Protein AF-A0A7J9VV53-F1 (afdb_monomer)

Nearest PDB structures (foldseek):
  3oxh-assembly1_A  TM=8.380E-01  e=6.275E-12  Mycobacterium tuberculosis
  8stb-assembly1_B  TM=7.998E-01  e=9.987E-11  Streptomyces sp.
  8stb-assembly2_A  TM=7.614E-01  e=1.456E-10  Streptomyces sp.
  8epy-assembly1_A  TM=7.062E-01  e=1.734E-08  Streptomyces sp.
  2r6u-assembly2_B  TM=7.340E-01  e=7.265E-06  Rhodococcus jostii RHA1

Sequence (192 aa):
MVYELPDSARGIVPWTRWSCCVFTPDIRKTAANAHNLGGRMLHPPVELGVDTVIAPIRDRLGGQMSLWQSEALPRAGHLQTVGAWSHAALITPAVKTARSFYGELFNWEFSHHAGYEEIKHGGPLTASIRPNRTNYASEWILTFKLSGLAVVTSILRNEDRHLRPGVITIGPGSVVLTDPQGASFRVISVGQ

Secondary structure (DSSP, 8-state):
---PPPGGGTTSSSS-----EEE-S-HHHHHHHHHHTT-EESS--EE-SSSEEEEEEE-TTS-EEEEEEESSSPP-----STTSEEEEEEEES-HHHHHHHHHHHHT--EEEETTEEEEESSSSEEEEEEE-SS-SS-EEEEEEEES-HHHHHHHHHSSS-S-EE-S---STTEEEEE-TTS-EEEEEEPP-

pLDDT: mean 80.44, std 13.54, range [41.81, 97.88]

Solvent-accessible surface area (backbone atoms only — not comparable to full-atom values): 10997 Å² total; per-residue (Å²): 138,90,78,84,71,53,80,91,52,61,71,60,57,93,60,64,63,60,72,56,72,45,82,38,99,46,55,67,61,49,50,52,47,34,36,76,71,57,26,41,69,68,39,76,78,42,76,51,82,91,53,31,35,38,30,39,35,28,44,83,52,54,32,44,38,26,38,32,29,57,85,77,64,80,75,84,73,88,54,91,48,79,73,26,67,56,34,40,36,34,33,18,64,49,46,70,61,52,49,52,50,50,22,71,64,67,71,52,57,74,49,80,53,100,85,27,37,37,28,55,77,94,64,70,64,49,34,33,42,30,71,36,90,85,48,85,49,22,41,48,33,49,29,31,33,36,86,38,60,68,56,52,56,51,58,55,70,48,92,84,56,56,55,43,85,37,97,59,85,70,67,87,73,45,48,34,33,18,44,79,78,61,24,53,37,32,40,31,51,48,84,132

Foldseek 3Di:
DDADAPPVCPCLDVADADAAEDEDQDQVVLQVLLVVLVKHWSDPWDDRPDFKIKIWIAHPQGEIHIYMYGDPDDDDDDDPDAFDWDAKEKEAQCQPSVCVSCCSSPVWDWDDDPQWTFTDDPDPTHYIYHYFPDDRGIYIAIEGEHQDCVVVVVQDPDPVRQKDFDPGDDDPQKTWIAGNRGYIHMYGYDYD

Radius of gyration: 16.74 Å; Cα contacts (8 Å, |Δi|>4): 384; chains: 1; bounding box: 45×39×39 Å

Structure (mmCIF, N/CA/C/O backbone):
data_AF-A0A7J9VV53-F1
#
_entry.id   AF-A0A7J9VV53-F1
#
loop_
_atom_site.group_PDB
_atom_site.id
_atom_site.type_symbol
_atom_site.label_atom_id
_atom_site.label_alt_id
_atom_site.label_comp_id
_atom_site.label_asym_id
_atom_site.label_entity_id
_atom_site.label_seq_id
_atom_site.pdbx_PDB_ins_code
_atom_site.Cartn_x
_atom_site.Cartn_y
_atom_site.Cartn_z
_atom_site.occupancy
_atom_site.B_iso_or_equiv
_atom_site.auth_seq_id
_atom_site.auth_comp_id
_atom_site.auth_asym_id
_atom_site.auth_atom_id
_atom_site.pdbx_PDB_model_num
ATOM 1 N N . MET A 1 1 ? 7.241 -7.701 11.885 1.00 46.22 1 MET A N 1
ATOM 2 C CA . MET A 1 1 ? 6.717 -8.998 12.355 1.00 46.22 1 MET A CA 1
ATOM 3 C C . MET A 1 1 ? 6.062 -9.675 11.166 1.00 46.22 1 MET A C 1
ATOM 5 O O . MET A 1 1 ? 5.376 -8.981 10.425 1.00 46.22 1 MET A O 1
ATOM 9 N N . VAL A 1 2 ? 6.351 -10.952 10.929 1.00 56.84 2 VAL A N 1
ATOM 10 C CA . VAL A 1 2 ? 5.742 -11.743 9.849 1.00 56.84 2 VAL A CA 1
ATOM 11 C C . VAL A 1 2 ? 4.701 -12.643 10.502 1.00 56.84 2 VAL A C 1
ATOM 13 O O . VAL A 1 2 ? 5.030 -13.320 11.471 1.00 56.84 2 VAL A O 1
ATOM 16 N N . TYR A 1 3 ? 3.464 -12.599 10.013 1.00 58.16 3 TYR A N 1
ATOM 17 C CA . TYR A 1 3 ? 2.374 -13.459 10.464 1.00 58.16 3 TYR A CA 1
ATOM 18 C C . TYR A 1 3 ? 2.025 -14.432 9.352 1.00 58.16 3 TYR A C 1
ATOM 20 O O . TYR A 1 3 ? 1.799 -14.012 8.216 1.00 58.16 3 TYR A O 1
ATOM 28 N N . GLU A 1 4 ? 1.976 -15.715 9.686 1.00 66.00 4 GLU A N 1
ATOM 29 C CA . GLU A 1 4 ? 1.353 -16.698 8.814 1.00 66.00 4 GLU A CA 1
ATOM 30 C C . GLU A 1 4 ? -0.164 -16.509 8.880 1.00 66.00 4 GLU A C 1
ATOM 32 O O . GLU A 1 4 ? -0.743 -16.354 9.959 1.00 66.00 4 GLU A O 1
ATOM 37 N N . LEU A 1 5 ? -0.803 -16.449 7.714 1.00 66.12 5 LEU A N 1
ATOM 38 C CA . LEU A 1 5 ? -2.255 -16.374 7.640 1.00 66.12 5 LEU A CA 1
ATOM 39 C C . LEU A 1 5 ? -2.838 -17.756 7.979 1.00 66.12 5 LEU A C 1
ATOM 41 O O . LEU A 1 5 ? -2.326 -18.751 7.463 1.00 66.12 5 LEU A O 1
ATOM 45 N N . PRO A 1 6 ? -3.909 -17.845 8.790 1.00 66.00 6 PRO A N 1
ATOM 46 C CA . PRO A 1 6 ? -4.599 -19.106 9.016 1.00 66.00 6 PRO A CA 1
ATOM 47 C C . PRO A 1 6 ? -5.149 -19.643 7.693 1.00 66.00 6 PRO A C 1
ATOM 49 O O . PRO A 1 6 ? -5.373 -18.888 6.745 1.00 66.00 6 PRO A O 1
ATOM 52 N N . ASP A 1 7 ? -5.432 -20.943 7.623 1.00 71.38 7 ASP A N 1
ATOM 53 C CA . ASP A 1 7 ? -5.950 -21.553 6.393 1.00 71.38 7 ASP A CA 1
ATOM 54 C C . ASP A 1 7 ? -7.264 -20.914 5.916 1.00 71.38 7 ASP A C 1
ATOM 56 O O . ASP A 1 7 ? -7.486 -20.785 4.713 1.00 71.38 7 ASP A O 1
ATOM 60 N N . SER A 1 8 ? -8.087 -20.416 6.847 1.00 66.75 8 SER A N 1
ATOM 61 C CA . SER A 1 8 ? -9.299 -19.634 6.559 1.00 66.75 8 SER A CA 1
ATOM 62 C C . SER A 1 8 ? -9.029 -18.324 5.812 1.00 66.75 8 SER A C 1
ATOM 64 O O . SER A 1 8 ? -9.938 -17.770 5.200 1.00 66.75 8 SER A O 1
ATOM 66 N N . ALA A 1 9 ? -7.788 -17.836 5.840 1.00 64.38 9 ALA A N 1
ATOM 67 C CA . ALA A 1 9 ? -7.337 -16.646 5.141 1.00 64.38 9 ALA A CA 1
ATOM 68 C C . ALA A 1 9 ? -6.602 -16.934 3.818 1.00 64.38 9 ALA A C 1
ATOM 70 O O . ALA A 1 9 ? -6.195 -15.996 3.120 1.00 64.38 9 ALA A O 1
ATOM 71 N N . ARG A 1 10 ? -6.459 -18.204 3.412 1.00 68.81 10 ARG A N 1
ATOM 72 C CA . ARG A 1 10 ? -5.955 -18.538 2.071 1.00 68.81 10 ARG A CA 1
ATOM 73 C C . ARG A 1 10 ? -6.929 -18.046 1.001 1.00 68.81 10 ARG A C 1
ATOM 75 O O . ARG A 1 10 ? -8.139 -18.178 1.128 1.00 68.81 10 ARG A O 1
ATOM 82 N N . GLY A 1 11 ? -6.393 -17.472 -0.076 1.00 66.94 11 GLY A N 1
ATOM 83 C CA . GLY A 1 11 ? -7.197 -16.961 -1.194 1.00 66.94 11 GLY A CA 1
ATOM 84 C C . GLY A 1 11 ? -7.911 -15.629 -0.929 1.00 66.94 11 GLY A C 1
ATOM 85 O O . GLY A 1 11 ? -8.534 -15.097 -1.845 1.00 66.94 11 GLY A O 1
ATOM 86 N N . ILE A 1 12 ? -7.769 -15.040 0.270 1.00 67.25 12 ILE A N 1
ATOM 87 C CA . ILE A 1 12 ? -8.243 -13.678 0.579 1.00 67.25 12 ILE A CA 1
ATOM 88 C C . ILE A 1 12 ? -7.701 -12.655 -0.428 1.00 67.25 12 ILE A C 1
ATOM 90 O O . ILE A 1 12 ? -8.390 -11.707 -0.811 1.00 67.25 12 ILE A O 1
ATOM 94 N N . VAL A 1 13 ? -6.449 -12.843 -0.853 1.00 62.75 13 VAL A N 1
ATOM 95 C CA . VAL A 1 13 ? -5.841 -12.088 -1.945 1.00 62.75 13 VAL A CA 1
ATOM 96 C C . VAL A 1 13 ? -5.641 -13.016 -3.146 1.00 62.75 13 VAL A C 1
ATOM 98 O O . VAL A 1 13 ? -5.103 -14.109 -2.978 1.00 62.75 13 VAL A O 1
ATOM 101 N N . PRO A 1 14 ? -6.063 -12.606 -4.356 1.00 62.97 14 PRO A N 1
ATOM 102 C CA . PRO A 1 14 ? -6.069 -13.494 -5.519 1.00 62.97 14 PRO A CA 1
ATOM 103 C C . PRO A 1 14 ? -4.670 -13.802 -6.073 1.00 62.97 14 PRO A C 1
ATOM 105 O O . PRO A 1 14 ? -4.539 -14.691 -6.906 1.00 62.97 14 PRO A O 1
ATOM 108 N N . TRP A 1 15 ? -3.631 -13.085 -5.627 1.00 71.31 15 TRP A N 1
ATOM 109 C CA . TRP A 1 15 ? -2.260 -13.203 -6.131 1.00 71.31 15 TRP A CA 1
ATOM 110 C C . TRP A 1 15 ? -1.243 -13.004 -5.003 1.00 71.31 15 TRP A C 1
ATOM 112 O O . TRP A 1 15 ? -1.500 -12.233 -4.070 1.00 71.31 15 TRP A O 1
ATOM 122 N N . THR A 1 16 ? -0.076 -13.648 -5.114 1.00 80.75 16 THR A N 1
ATOM 123 C CA . THR A 1 16 ? 1.073 -13.418 -4.226 1.00 80.75 16 THR A CA 1
ATOM 124 C C . THR A 1 16 ? 1.444 -11.939 -4.242 1.00 80.75 16 THR A C 1
ATOM 126 O O . THR A 1 16 ? 1.724 -11.371 -5.299 1.00 80.75 16 THR A O 1
ATOM 129 N N . ARG A 1 17 ? 1.456 -11.295 -3.072 1.00 84.56 17 ARG A N 1
ATOM 130 C CA . ARG A 1 17 ? 1.846 -9.889 -2.958 1.00 84.56 17 ARG A CA 1
ATOM 131 C C . ARG A 1 17 ? 2.442 -9.561 -1.601 1.00 84.56 17 ARG A C 1
ATOM 133 O O . ARG A 1 17 ? 2.038 -10.110 -0.580 1.00 84.56 17 ARG A O 1
ATOM 140 N N . TRP A 1 18 ? 3.281 -8.535 -1.594 1.00 86.56 18 TRP A N 1
ATOM 141 C CA . TRP A 1 18 ? 3.550 -7.758 -0.395 1.00 86.56 18 TRP A CA 1
ATOM 142 C C . TRP A 1 18 ? 2.378 -6.793 -0.151 1.00 86.56 18 TRP A C 1
ATOM 144 O O . TRP A 1 18 ? 1.894 -6.132 -1.076 1.00 86.56 18 TRP A O 1
ATOM 154 N N . SER A 1 19 ? 1.877 -6.724 1.085 1.00 83.69 19 SER A N 1
ATOM 155 C CA . SER A 1 19 ? 0.785 -5.814 1.458 1.00 83.69 19 SER A CA 1
ATOM 156 C C . SER A 1 19 ? 1.240 -4.837 2.529 1.00 83.69 19 SER A C 1
ATOM 158 O O . SER A 1 19 ? 1.902 -5.209 3.494 1.00 83.69 19 SER A O 1
ATOM 160 N N . CYS A 1 20 ? 0.823 -3.583 2.377 1.00 84.50 20 CYS A N 1
ATOM 161 C CA . CYS A 1 20 ? 0.875 -2.608 3.457 1.00 84.50 20 CYS A CA 1
ATOM 162 C C . CYS A 1 20 ? -0.285 -2.887 4.417 1.00 84.50 20 CYS A C 1
ATOM 164 O O . CYS A 1 20 ? -1.386 -3.207 3.954 1.00 84.50 20 CYS A O 1
ATOM 166 N N . CYS A 1 21 ? -0.049 -2.732 5.718 1.00 84.94 21 CYS A N 1
ATOM 167 C CA . CYS A 1 21 ? -1.094 -2.769 6.734 1.00 84.94 21 CYS A CA 1
ATOM 168 C C . CYS A 1 21 ? -1.184 -1.407 7.423 1.00 84.94 21 CYS A C 1
ATOM 170 O O . CYS A 1 21 ? -0.160 -0.868 7.844 1.00 84.94 21 CYS A O 1
ATOM 172 N N . VAL A 1 22 ? -2.391 -0.855 7.536 1.00 87.75 22 VAL A N 1
ATOM 173 C CA . VAL A 1 22 ? -2.647 0.412 8.234 1.00 87.75 22 VAL A CA 1
ATOM 174 C C . VAL A 1 22 ? -3.450 0.121 9.490 1.00 87.75 22 VAL A C 1
ATOM 176 O O . VAL A 1 22 ? -4.505 -0.511 9.425 1.00 87.75 22 VAL A O 1
ATOM 179 N N . PHE A 1 23 ? -2.934 0.577 10.632 1.00 87.81 23 PHE A N 1
ATOM 180 C CA . PHE A 1 23 ? -3.627 0.437 11.906 1.00 87.81 23 PHE A CA 1
ATOM 181 C C . PHE A 1 23 ? -4.929 1.242 11.912 1.00 87.81 23 PHE A C 1
ATOM 183 O O . PHE A 1 23 ? -4.943 2.407 11.515 1.00 87.81 23 PHE A O 1
ATOM 190 N N . THR A 1 24 ? -5.992 0.650 12.444 1.00 90.12 24 THR A N 1
ATOM 191 C CA . THR A 1 24 ? -7.220 1.348 12.814 1.00 90.12 24 THR A CA 1
ATOM 192 C C . THR A 1 24 ? -7.709 0.866 14.181 1.00 90.12 24 THR A C 1
ATOM 194 O O . THR A 1 24 ? -7.622 -0.329 14.467 1.00 90.12 24 THR A O 1
ATOM 197 N N . PRO A 1 25 ? -8.229 1.769 15.034 1.00 89.25 25 PRO A N 1
ATOM 198 C CA . PRO A 1 25 ? -8.846 1.376 16.298 1.00 89.25 25 PRO A CA 1
ATOM 199 C C . PRO A 1 25 ? -10.187 0.647 16.114 1.00 89.25 25 PRO A C 1
ATOM 201 O O . PRO A 1 25 ? -10.614 -0.044 17.030 1.00 89.25 25 PRO A O 1
ATOM 204 N N . ASP A 1 26 ? -10.854 0.805 14.964 1.00 92.69 26 ASP A N 1
ATOM 205 C CA . ASP A 1 26 ? -12.126 0.143 14.656 1.00 92.69 26 ASP A CA 1
ATOM 206 C C . ASP A 1 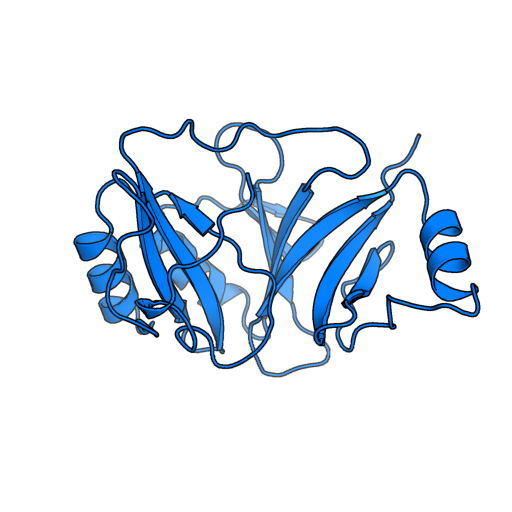26 ? -12.162 -0.264 13.178 1.00 92.69 26 ASP A C 1
ATOM 208 O O . ASP A 1 26 ? -12.452 0.529 12.274 1.00 92.69 26 ASP A O 1
ATOM 212 N N . ILE A 1 27 ? -11.861 -1.536 12.932 1.00 95.06 27 ILE A N 1
ATOM 213 C CA . ILE A 1 27 ? -11.743 -2.106 11.597 1.00 95.06 27 ILE A CA 1
ATOM 214 C C . ILE A 1 27 ? -13.076 -2.142 10.861 1.00 95.06 27 ILE A C 1
ATOM 216 O O . ILE A 1 27 ? -13.101 -1.952 9.646 1.00 95.06 27 ILE A O 1
ATOM 220 N N . ARG A 1 28 ? -14.193 -2.329 11.576 1.00 94.88 28 ARG A N 1
ATOM 221 C CA . ARG A 1 28 ? -15.529 -2.378 10.969 1.00 94.88 28 ARG A CA 1
ATOM 222 C C . ARG A 1 28 ? -15.937 -0.988 10.505 1.00 94.88 28 ARG A C 1
ATOM 224 O O . ARG A 1 28 ? -16.365 -0.830 9.362 1.00 94.88 28 ARG A O 1
ATOM 231 N N . LYS A 1 29 ? -15.735 0.024 11.351 1.00 96.25 29 LYS A N 1
ATOM 232 C CA . LYS A 1 29 ? -16.001 1.425 11.009 1.00 96.25 29 LYS A CA 1
ATOM 233 C C . LYS A 1 29 ? -15.115 1.905 9.865 1.00 96.25 29 LYS A C 1
ATOM 235 O O . LYS A 1 29 ? -15.624 2.483 8.907 1.00 96.25 29 LYS A O 1
ATOM 240 N N . THR A 1 30 ? -13.809 1.641 9.910 1.00 97.00 30 THR A N 1
ATOM 241 C CA . THR A 1 30 ? -12.906 2.042 8.820 1.00 97.00 30 THR A CA 1
ATOM 242 C C . THR A 1 30 ? -13.240 1.322 7.517 1.00 97.00 30 THR A C 1
ATOM 244 O O . THR A 1 30 ? -13.237 1.953 6.463 1.00 97.00 30 THR A O 1
ATOM 247 N N . ALA A 1 31 ? -13.598 0.038 7.557 1.00 95.88 31 ALA A N 1
ATOM 248 C CA . ALA A 1 31 ? -14.004 -0.686 6.357 1.00 95.88 31 ALA A CA 1
ATOM 249 C C . ALA A 1 31 ? -15.317 -0.150 5.754 1.00 95.88 31 ALA A C 1
ATOM 251 O O . ALA A 1 31 ? -15.420 -0.011 4.533 1.00 95.88 31 ALA A O 1
ATOM 252 N N . ALA A 1 32 ? -16.295 0.213 6.592 1.00 96.06 32 ALA A N 1
ATOM 253 C CA . ALA A 1 32 ? -17.521 0.874 6.145 1.00 96.06 32 ALA A CA 1
ATOM 254 C C . ALA A 1 32 ? -17.234 2.251 5.519 1.00 96.06 32 ALA A C 1
ATOM 256 O O . ALA A 1 32 ? -17.757 2.569 4.452 1.00 96.06 32 ALA A O 1
ATOM 257 N N . ASN A 1 33 ? -16.340 3.041 6.120 1.00 97.31 33 ASN A N 1
ATOM 258 C CA . ASN A 1 33 ? -15.911 4.320 5.552 1.00 97.3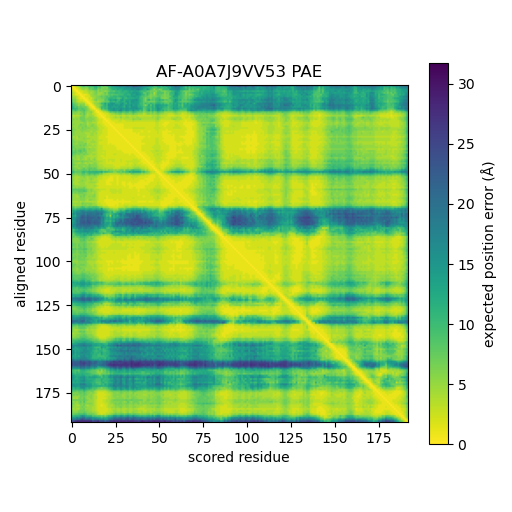1 33 ASN A CA 1
ATOM 259 C C . ASN A 1 33 ? -15.203 4.137 4.205 1.00 97.31 33 ASN A C 1
ATOM 261 O O . ASN A 1 33 ? -15.497 4.868 3.262 1.00 97.31 33 ASN A O 1
ATOM 265 N N . ALA A 1 34 ? -14.333 3.130 4.076 1.00 96.94 34 ALA A N 1
ATOM 266 C CA . ALA A 1 34 ? -13.678 2.816 2.809 1.00 96.94 34 ALA A CA 1
ATOM 267 C C . ALA A 1 34 ? -14.707 2.521 1.708 1.00 96.94 34 ALA A C 1
ATOM 269 O O . ALA A 1 34 ? -14.547 2.998 0.587 1.00 96.94 34 ALA A O 1
ATOM 270 N N . HIS A 1 35 ? -15.778 1.787 2.030 1.00 96.25 35 HIS A N 1
ATOM 271 C CA . HIS A 1 35 ? -16.890 1.553 1.109 1.00 96.25 35 HIS A CA 1
ATOM 272 C C . HIS A 1 35 ? -17.620 2.850 0.730 1.00 96.25 35 HIS A C 1
ATOM 274 O O . HIS A 1 35 ? -17.835 3.110 -0.453 1.00 96.25 35 HIS A O 1
ATOM 280 N N . ASN A 1 36 ? -17.954 3.697 1.706 1.00 97.50 36 ASN A N 1
ATOM 281 C CA . ASN A 1 36 ? -18.667 4.958 1.463 1.00 97.50 36 ASN A CA 1
ATOM 282 C C . ASN A 1 36 ? -17.862 5.944 0.599 1.00 97.50 36 ASN A C 1
ATOM 284 O O . ASN A 1 36 ? -18.440 6.674 -0.200 1.00 97.50 36 ASN A O 1
ATOM 288 N N . LEU A 1 37 ? -16.531 5.909 0.693 1.00 97.88 37 LEU A N 1
ATOM 289 C CA . LEU A 1 37 ? -15.612 6.670 -0.163 1.00 97.88 37 LEU A CA 1
ATOM 290 C C . LEU A 1 37 ? -15.429 6.044 -1.565 1.00 97.88 37 LEU A C 1
ATOM 292 O O . LEU A 1 37 ? -14.626 6.509 -2.376 1.00 97.88 37 LEU A O 1
ATOM 296 N N . GLY A 1 38 ? -16.171 4.977 -1.873 1.00 96.56 38 GLY A N 1
ATOM 297 C CA . GLY A 1 38 ? -16.168 4.281 -3.158 1.00 96.56 38 GLY A CA 1
ATOM 298 C C . GLY A 1 38 ? -15.117 3.178 -3.285 1.00 96.56 38 GLY A C 1
ATOM 299 O O . GLY A 1 38 ? -14.967 2.608 -4.364 1.00 96.56 38 GLY A O 1
ATOM 300 N N . GLY A 1 39 ? -14.384 2.868 -2.219 1.00 96.62 39 GLY A N 1
ATOM 301 C CA . GLY A 1 39 ? -13.541 1.680 -2.142 1.00 96.62 39 GLY A CA 1
ATOM 302 C C . GLY A 1 39 ? -14.362 0.402 -1.953 1.00 96.62 39 GLY A C 1
ATOM 303 O O . GLY A 1 39 ? -15.591 0.403 -1.917 1.00 96.62 39 GLY A O 1
ATOM 304 N N . ARG A 1 40 ? -13.671 -0.730 -1.826 1.00 94.50 40 ARG A N 1
ATOM 305 C CA . ARG A 1 40 ? -14.297 -2.039 -1.619 1.00 94.50 40 ARG A CA 1
ATOM 306 C C . ARG A 1 40 ? -13.502 -2.878 -0.626 1.00 94.50 40 ARG A C 1
ATOM 308 O O . ARG A 1 40 ? -12.281 -2.953 -0.729 1.00 94.50 40 ARG A O 1
ATOM 315 N N . MET A 1 41 ? -14.202 -3.577 0.266 1.00 92.31 41 MET A N 1
ATOM 316 C CA . MET A 1 41 ? -13.631 -4.714 0.993 1.00 92.31 41 MET A CA 1
ATOM 317 C C . MET A 1 41 ? -13.436 -5.891 0.039 1.00 92.31 41 MET A C 1
ATOM 319 O O . MET A 1 41 ? -14.367 -6.306 -0.659 1.00 92.31 41 MET A O 1
ATOM 323 N N . LEU A 1 42 ? -12.222 -6.427 0.008 1.00 89.81 42 LEU A N 1
ATOM 324 C CA . LEU A 1 42 ? -11.909 -7.630 -0.761 1.00 89.81 42 LEU A CA 1
ATOM 325 C C . LEU A 1 42 ? -12.308 -8.893 -0.005 1.00 89.81 42 LEU A C 1
ATOM 327 O O . LEU A 1 42 ? -12.690 -9.879 -0.624 1.00 89.81 42 LEU A O 1
ATOM 331 N N . HIS A 1 43 ? -12.276 -8.820 1.322 1.00 86.56 43 HIS A N 1
ATOM 332 C CA . HIS A 1 43 ? -12.708 -9.874 2.218 1.00 86.56 43 HIS A CA 1
ATOM 333 C C . HIS A 1 43 ? -13.258 -9.252 3.512 1.00 86.56 43 HIS A C 1
ATOM 335 O O . HIS A 1 43 ? -12.769 -8.189 3.914 1.00 86.56 43 HIS A O 1
ATOM 341 N N . PRO A 1 44 ? -14.258 -9.870 4.168 1.00 88.12 44 PRO A N 1
ATOM 342 C CA . PRO A 1 44 ? -14.669 -9.479 5.514 1.00 88.12 44 PRO A CA 1
ATOM 343 C C . PRO A 1 44 ? -13.494 -9.485 6.512 1.00 88.12 44 PRO A C 1
ATOM 345 O O . PRO A 1 44 ? -12.494 -10.161 6.259 1.00 88.12 44 PRO A O 1
ATOM 348 N N . PRO A 1 45 ? -13.596 -8.772 7.649 1.00 90.44 45 PRO A N 1
ATOM 349 C CA . PRO A 1 45 ? -12.589 -8.849 8.702 1.00 90.44 45 PRO A CA 1
ATOM 350 C C . PRO A 1 45 ? -12.335 -10.295 9.146 1.00 90.44 45 PRO A C 1
ATOM 352 O O . PRO A 1 45 ? -13.287 -11.039 9.383 1.00 90.44 45 PRO A O 1
ATOM 355 N N . VAL A 1 46 ? -11.062 -10.677 9.247 1.00 86.56 46 VAL A N 1
ATOM 356 C CA . VAL A 1 46 ? -10.613 -12.011 9.665 1.00 86.56 46 VAL A CA 1
ATOM 357 C C . VAL A 1 46 ? -9.661 -11.889 10.836 1.00 86.56 46 VAL A C 1
ATOM 359 O O . VAL A 1 46 ? -8.737 -11.075 10.812 1.00 86.56 46 VAL A O 1
ATOM 362 N N . GLU A 1 47 ? -9.895 -12.720 11.843 1.00 86.75 47 GLU A N 1
ATOM 363 C CA . GLU A 1 47 ? -9.028 -12.871 13.003 1.00 86.75 47 GLU A CA 1
ATOM 364 C C . GLU A 1 47 ? -7.747 -13.624 12.618 1.00 86.75 47 GLU A C 1
ATOM 366 O O . GLU A 1 47 ? -7.778 -14.671 11.967 1.00 86.75 47 GLU A O 1
ATOM 371 N N . LEU A 1 48 ? -6.607 -13.064 13.012 1.00 79.69 48 LEU A N 1
ATOM 372 C CA . LEU A 1 48 ? -5.284 -13.664 12.921 1.00 79.69 48 LEU A CA 1
ATOM 373 C C . LEU A 1 48 ? -4.768 -13.894 14.342 1.00 79.69 48 LEU A C 1
ATOM 375 O O . LEU A 1 48 ? -4.333 -12.961 15.016 1.00 79.69 48 LEU A O 1
ATOM 379 N N . GLY A 1 49 ? -4.795 -15.143 14.799 1.00 77.62 49 GLY A N 1
ATOM 380 C CA . GLY A 1 49 ? -4.431 -15.466 16.178 1.00 77.62 49 GLY A CA 1
ATOM 381 C C . GLY A 1 49 ? -5.465 -14.940 17.176 1.00 77.62 49 GLY A C 1
ATOM 382 O O . GLY A 1 49 ? -6.658 -15.003 16.905 1.00 77.62 49 GLY A O 1
ATOM 383 N N . VAL A 1 50 ? -5.004 -14.462 18.336 1.00 71.94 50 VAL A N 1
ATOM 384 C CA . VAL A 1 50 ? -5.877 -14.097 19.470 1.00 71.94 50 VAL A CA 1
ATOM 385 C C . VAL A 1 50 ? -6.344 -12.639 19.457 1.00 71.94 50 VAL A C 1
ATOM 387 O O . VAL A 1 50 ? -7.517 -12.389 19.697 1.00 71.94 50 VAL A O 1
ATOM 390 N N . ASP A 1 51 ? -5.472 -11.689 19.099 1.00 84.06 51 ASP A N 1
ATOM 391 C CA . ASP A 1 51 ? -5.740 -10.253 19.313 1.00 84.06 51 ASP A CA 1
ATOM 392 C C . ASP A 1 51 ? -5.478 -9.401 18.067 1.00 84.06 51 ASP A C 1
ATOM 394 O O . ASP A 1 51 ? -5.097 -8.232 18.167 1.00 84.06 51 ASP A O 1
ATOM 398 N N . THR A 1 52 ? -5.567 -9.985 16.873 1.00 84.00 52 THR A N 1
ATOM 399 C CA . THR A 1 52 ? -5.347 -9.266 15.614 1.00 84.00 52 THR A CA 1
ATOM 400 C C . THR A 1 52 ? -6.463 -9.550 14.629 1.00 84.00 52 THR A C 1
ATOM 402 O O . THR A 1 52 ? -6.821 -10.695 14.400 1.00 84.00 52 THR A O 1
ATOM 405 N N . VAL A 1 53 ? -6.968 -8.502 13.986 1.00 89.38 53 VAL A N 1
ATOM 406 C CA . VAL A 1 53 ? -7.941 -8.595 12.900 1.00 89.38 53 VAL A CA 1
ATOM 407 C C . VAL A 1 53 ? -7.392 -7.863 11.685 1.00 89.38 53 VAL A C 1
ATOM 409 O O . VAL A 1 53 ? -6.852 -6.759 11.807 1.00 89.38 53 VAL A O 1
ATOM 412 N N . ILE A 1 54 ? -7.541 -8.461 10.505 1.00 89.19 54 ILE A N 1
ATOM 413 C CA . ILE A 1 54 ? -7.218 -7.821 9.229 1.00 89.19 54 ILE A CA 1
ATOM 414 C C . ILE A 1 54 ? -8.440 -7.724 8.326 1.00 89.19 54 ILE A C 1
ATOM 416 O O . ILE A 1 54 ? -9.319 -8.579 8.354 1.00 89.19 54 ILE A O 1
ATOM 420 N N . ALA A 1 55 ? -8.482 -6.693 7.4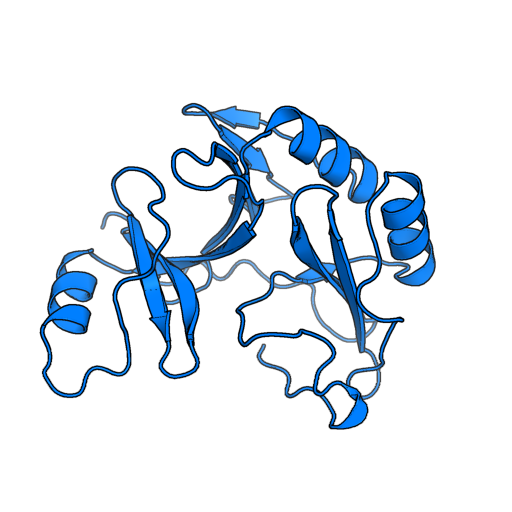87 1.00 91.25 55 ALA A N 1
ATOM 421 C CA . ALA A 1 55 ? -9.499 -6.549 6.451 1.00 91.25 55 ALA A CA 1
ATOM 422 C C . ALA A 1 55 ? -8.872 -5.912 5.203 1.00 91.25 55 ALA A C 1
ATOM 424 O O . ALA A 1 55 ? -8.557 -4.717 5.217 1.00 91.25 55 ALA A O 1
ATOM 425 N N . PRO A 1 56 ? -8.646 -6.671 4.119 1.00 91.19 56 PRO A N 1
ATOM 426 C CA . PRO A 1 56 ? -8.107 -6.115 2.889 1.00 91.19 56 PRO A CA 1
ATOM 427 C C . PRO A 1 56 ? -9.142 -5.244 2.184 1.00 91.19 56 PRO A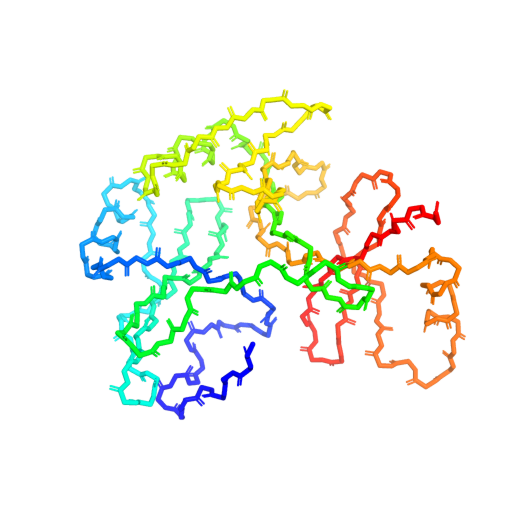 C 1
ATOM 429 O O . PRO A 1 56 ? -10.289 -5.641 1.962 1.00 91.19 56 PRO A O 1
ATOM 432 N N . ILE A 1 57 ? -8.701 -4.060 1.778 1.00 93.62 57 ILE A N 1
ATOM 433 C CA . ILE A 1 57 ? -9.496 -3.079 1.048 1.00 93.62 57 ILE A CA 1
ATOM 434 C C . ILE A 1 57 ? -8.811 -2.709 -0.262 1.00 93.62 57 ILE A C 1
ATOM 436 O O . ILE A 1 57 ? -7.599 -2.869 -0.425 1.00 93.62 57 ILE A O 1
ATOM 440 N N . ARG A 1 58 ? -9.598 -2.186 -1.196 1.00 94.69 58 ARG A N 1
ATOM 441 C CA . ARG A 1 58 ? -9.127 -1.706 -2.491 1.00 94.69 58 ARG A CA 1
ATOM 442 C C . ARG A 1 58 ? -9.795 -0.387 -2.850 1.00 94.69 58 ARG A C 1
ATOM 444 O O . ARG A 1 58 ? -11.017 -0.280 -2.745 1.00 94.69 58 ARG A O 1
ATOM 451 N N . ASP A 1 59 ? -9.014 0.585 -3.307 1.00 95.81 59 ASP A N 1
ATOM 452 C CA . ASP A 1 59 ? -9.544 1.816 -3.896 1.00 95.81 59 ASP A CA 1
ATOM 453 C C . ASP A 1 59 ? -10.146 1.571 -5.298 1.00 95.81 59 ASP A C 1
ATOM 455 O O . ASP A 1 59 ? -10.029 0.488 -5.884 1.00 95.81 59 ASP A O 1
ATOM 459 N N . ARG A 1 60 ? -10.809 2.589 -5.860 1.00 94.69 60 ARG A N 1
ATOM 460 C CA . ARG A 1 60 ? -11.478 2.508 -7.175 1.00 94.69 60 ARG A CA 1
ATOM 461 C C . ARG A 1 60 ? -10.534 2.256 -8.347 1.00 94.69 60 ARG A C 1
ATOM 463 O O . ARG A 1 60 ? -10.988 1.826 -9.402 1.00 94.69 60 ARG A O 1
ATOM 470 N N . LEU A 1 61 ? -9.250 2.546 -8.175 1.00 93.12 61 LEU A N 1
ATOM 471 C CA . LEU A 1 61 ? -8.219 2.434 -9.202 1.00 93.12 61 LEU A CA 1
ATOM 472 C C . LEU A 1 61 ? -7.409 1.139 -9.056 1.00 93.12 61 LEU A C 1
ATOM 474 O O . LEU A 1 61 ? -6.527 0.880 -9.869 1.00 93.12 61 LEU A O 1
ATOM 478 N N . GLY A 1 62 ? -7.703 0.317 -8.046 1.00 91.75 62 GLY A N 1
ATOM 479 C CA . GLY A 1 62 ? -7.069 -0.982 -7.825 1.00 91.75 62 GLY A CA 1
ATOM 480 C C . GLY A 1 62 ? -6.050 -1.019 -6.687 1.00 91.75 62 GLY A C 1
ATOM 481 O O . GLY A 1 62 ? -5.575 -2.103 -6.348 1.00 91.75 62 GLY A O 1
ATOM 482 N N . GLY A 1 63 ? -5.755 0.119 -6.053 1.00 92.50 63 GLY A N 1
ATOM 483 C CA . GLY A 1 63 ? -4.775 0.208 -4.977 1.00 92.50 63 GLY A CA 1
ATOM 484 C C . GLY A 1 63 ? -5.269 -0.557 -3.762 1.00 92.50 63 GLY A C 1
ATOM 485 O O . GLY A 1 63 ? -6.254 -0.177 -3.137 1.00 92.50 63 GLY A O 1
ATOM 486 N N . GLN A 1 64 ? -4.597 -1.661 -3.450 1.00 91.94 64 GLN A N 1
ATOM 487 C CA . GLN A 1 64 ? -4.983 -2.566 -2.373 1.00 91.94 64 GLN A CA 1
ATOM 488 C C . GLN A 1 64 ? -4.014 -2.481 -1.193 1.00 91.94 64 GLN A C 1
ATOM 490 O O . GLN A 1 64 ? -2.796 -2.487 -1.374 1.00 91.94 64 GLN A O 1
ATOM 495 N N . MET A 1 65 ? -4.575 -2.465 0.013 1.00 91.25 65 MET A N 1
ATOM 496 C CA . MET A 1 65 ? -3.868 -2.572 1.291 1.00 91.25 65 MET A CA 1
ATOM 497 C C . MET A 1 65 ? -4.738 -3.333 2.296 1.00 91.25 65 MET A C 1
ATOM 499 O O . MET A 1 65 ? -5.893 -3.640 2.003 1.00 91.25 65 MET A O 1
ATOM 503 N N . SER A 1 66 ? -4.212 -3.609 3.485 1.00 89.94 66 SER A N 1
ATOM 504 C CA . SER A 1 66 ? -4.990 -4.215 4.567 1.00 89.94 66 SER A CA 1
ATOM 505 C C . SER A 1 66 ? -5.177 -3.251 5.727 1.00 89.94 66 SER A C 1
ATOM 507 O O . SER A 1 66 ? -4.246 -2.569 6.148 1.00 89.94 66 SER A O 1
ATOM 509 N N . LEU A 1 67 ? -6.393 -3.197 6.256 1.00 92.44 67 LEU A N 1
ATOM 510 C CA . LEU A 1 67 ? -6.638 -2.650 7.580 1.00 92.44 67 LEU A CA 1
ATOM 511 C C . LEU A 1 67 ? -6.142 -3.653 8.614 1.00 92.44 67 LEU A C 1
ATOM 513 O O . LEU A 1 67 ? -6.237 -4.861 8.395 1.00 92.44 67 LEU A O 1
ATOM 517 N N . TRP A 1 68 ? -5.632 -3.144 9.724 1.00 89.81 68 TRP A N 1
ATOM 518 C CA . TRP A 1 68 ? -5.146 -3.938 10.837 1.00 89.81 68 TRP A CA 1
ATOM 519 C C . TRP A 1 68 ? -5.651 -3.336 12.145 1.00 89.81 68 TRP A C 1
ATOM 521 O O . TRP A 1 68 ? -5.478 -2.146 12.389 1.00 89.81 68 TRP A O 1
ATOM 531 N N . GLN A 1 69 ? -6.270 -4.153 12.985 1.00 89.69 69 GLN A N 1
ATOM 532 C CA . GLN A 1 69 ? -6.651 -3.792 14.345 1.00 89.69 69 GLN A CA 1
ATOM 533 C C . GLN A 1 69 ? -6.028 -4.815 15.285 1.00 89.69 69 GLN A C 1
ATOM 535 O O . GLN A 1 69 ? -6.127 -6.015 15.041 1.00 89.69 69 GLN A O 1
ATOM 540 N N . SER A 1 70 ? -5.377 -4.349 16.344 1.00 85.62 70 SER A N 1
ATOM 541 C CA . SER A 1 70 ? -4.848 -5.217 17.390 1.00 85.62 70 SER A CA 1
ATOM 542 C C . SER A 1 70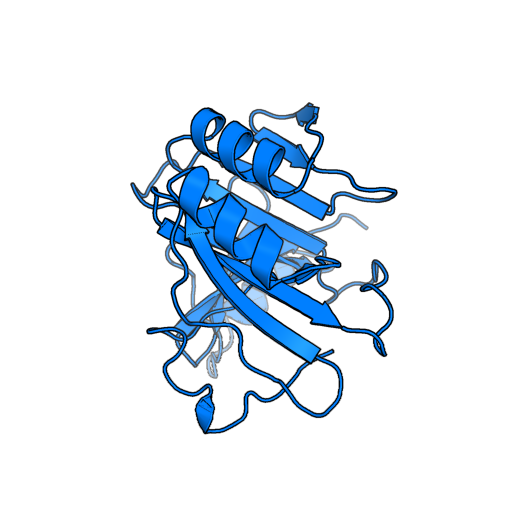 ? -4.803 -4.490 18.725 1.00 85.62 70 SER A C 1
ATOM 544 O O . SER A 1 70 ? -4.491 -3.299 18.761 1.00 85.62 70 SER A O 1
ATOM 546 N N . GLU A 1 71 ? -5.103 -5.216 19.800 1.00 74.69 71 GLU A N 1
ATOM 547 C CA . GLU A 1 71 ? -5.012 -4.716 21.178 1.00 74.69 71 GLU A CA 1
ATOM 548 C C . GLU A 1 71 ? -3.657 -5.041 21.830 1.00 74.69 71 GLU A C 1
ATOM 550 O O . GLU A 1 71 ? -3.205 -4.310 22.709 1.00 74.69 71 GLU A O 1
ATOM 555 N N . ALA A 1 72 ? -2.974 -6.095 21.368 1.00 65.62 72 ALA A N 1
ATOM 556 C CA . ALA A 1 72 ? -1.772 -6.634 22.010 1.00 65.62 72 ALA A CA 1
ATOM 557 C C . ALA A 1 72 ? -0.447 -6.178 21.377 1.00 65.62 72 ALA A C 1
ATOM 559 O O . ALA A 1 72 ? 0.609 -6.247 22.009 1.00 65.62 72 ALA A O 1
ATOM 560 N N . LEU A 1 73 ? -0.463 -5.745 20.114 1.00 60.12 73 LEU A N 1
ATOM 561 C CA . LEU A 1 73 ? 0.767 -5.520 19.361 1.00 60.12 73 LEU A CA 1
ATOM 562 C C . LEU A 1 73 ? 1.193 -4.048 19.352 1.00 60.12 73 LEU A C 1
ATOM 564 O O . LEU A 1 73 ? 0.388 -3.170 19.028 1.00 60.12 73 LEU A O 1
ATOM 568 N N . PRO A 1 74 ? 2.483 -3.758 19.610 1.00 55.31 74 PRO A N 1
ATOM 569 C CA . PRO A 1 74 ? 2.995 -2.412 19.455 1.00 55.31 74 PRO A CA 1
ATOM 570 C C . PRO A 1 74 ? 2.793 -1.945 18.012 1.00 55.31 74 PRO A C 1
ATOM 572 O O . PRO A 1 74 ? 3.084 -2.668 17.054 1.00 55.31 74 PRO A O 1
ATOM 575 N N . ARG A 1 75 ? 2.323 -0.702 17.853 1.00 60.38 75 ARG A N 1
ATOM 576 C CA . ARG A 1 75 ? 2.326 -0.011 16.557 1.00 60.38 75 ARG A CA 1
ATOM 577 C C . ARG A 1 75 ? 3.744 -0.100 15.997 1.00 60.38 75 ARG A C 1
ATOM 579 O O . ARG A 1 75 ? 4.690 0.189 16.727 1.00 60.38 75 ARG A O 1
ATOM 586 N N . ALA A 1 76 ? 3.891 -0.541 14.746 1.00 54.81 76 ALA A N 1
ATOM 587 C CA . ALA A 1 76 ? 5.20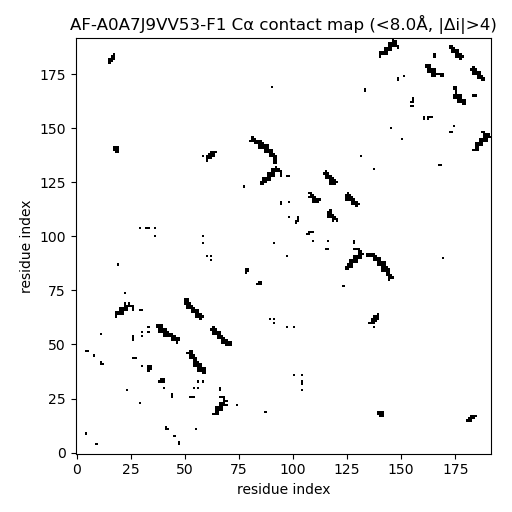3 -0.780 14.150 1.00 54.81 76 ALA A CA 1
ATOM 588 C C . ALA A 1 76 ? 6.133 0.423 14.385 1.00 54.81 76 ALA A C 1
ATOM 590 O O . ALA A 1 76 ? 5.869 1.531 13.919 1.00 54.81 76 ALA A O 1
ATOM 591 N N . GLY A 1 77 ? 7.209 0.199 15.143 1.00 49.69 77 GLY A N 1
ATOM 592 C CA . GLY 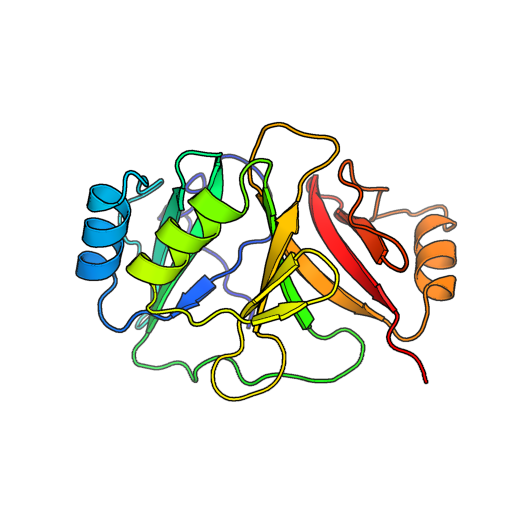A 1 77 ? 8.279 1.173 15.297 1.00 49.69 77 GLY A CA 1
ATOM 593 C C . GLY A 1 77 ? 9.022 1.322 13.973 1.00 49.69 77 GLY A C 1
ATOM 594 O O . GLY A 1 77 ? 9.263 0.338 13.271 1.00 49.69 77 GLY A O 1
ATOM 595 N N . HIS A 1 78 ? 9.384 2.550 13.613 1.00 50.91 78 HIS A N 1
ATOM 596 C CA . HIS A 1 78 ? 10.188 2.808 12.424 1.00 50.91 78 HIS A CA 1
ATOM 597 C C . HIS A 1 78 ? 11.604 2.245 12.636 1.00 50.91 78 HIS A C 1
ATOM 599 O O . HIS A 1 78 ? 12.430 2.875 13.292 1.00 50.91 78 HIS A O 1
ATOM 605 N N . LEU A 1 79 ? 11.904 1.071 12.075 1.00 47.75 79 LEU A N 1
ATOM 606 C CA . LEU A 1 79 ? 13.269 0.541 12.031 1.00 47.75 79 LEU A CA 1
ATOM 607 C C . LEU A 1 79 ? 14.030 1.233 10.892 1.00 47.75 79 LEU A C 1
ATOM 609 O O . LEU A 1 79 ? 13.712 1.049 9.722 1.00 47.75 79 LEU A O 1
ATOM 613 N N . GLN A 1 80 ? 15.020 2.059 11.232 1.00 51.41 80 GLN A N 1
ATOM 614 C CA . GLN A 1 80 ? 15.863 2.788 10.272 1.00 51.41 80 GLN A CA 1
ATOM 615 C C . GLN A 1 80 ? 17.221 2.090 10.076 1.00 51.41 80 GLN A C 1
ATOM 617 O O . GLN A 1 80 ? 18.265 2.726 10.165 1.00 51.41 80 GLN A O 1
ATOM 622 N N . THR A 1 81 ? 17.227 0.778 9.833 1.00 52.56 81 THR A N 1
ATOM 623 C CA . THR A 1 81 ? 18.451 0.014 9.530 1.00 52.56 81 THR A CA 1
ATOM 624 C C . THR A 1 81 ? 18.469 -0.447 8.071 1.00 52.56 81 THR A C 1
ATOM 626 O O . THR A 1 81 ? 17.430 -0.561 7.419 1.00 52.56 81 THR A O 1
ATOM 629 N N . VAL A 1 82 ? 19.658 -0.684 7.512 1.00 56.72 82 VAL A N 1
ATOM 630 C CA . VAL A 1 82 ? 19.800 -1.286 6.174 1.00 56.72 82 VAL A CA 1
ATOM 631 C C . VAL A 1 82 ? 19.118 -2.659 6.168 1.00 56.72 82 VAL A C 1
ATOM 633 O O . VAL A 1 82 ? 19.265 -3.426 7.115 1.00 56.72 82 VAL A O 1
ATOM 636 N N . GLY A 1 83 ? 18.344 -2.956 5.122 1.00 57.88 83 GLY A N 1
ATOM 637 C CA . GLY A 1 83 ? 17.501 -4.153 5.037 1.00 57.88 83 GLY A CA 1
ATOM 638 C C . GLY A 1 83 ? 16.119 -4.000 5.685 1.00 57.88 83 GLY A C 1
ATOM 639 O O . GLY A 1 83 ? 15.256 -4.848 5.472 1.00 57.88 83 GLY A O 1
ATOM 640 N N . ALA A 1 84 ? 15.864 -2.913 6.421 1.00 66.69 84 ALA A N 1
ATOM 641 C CA . ALA A 1 84 ? 14.545 -2.639 6.975 1.00 66.69 84 ALA A CA 1
ATOM 642 C C . ALA A 1 84 ? 13.581 -2.055 5.932 1.00 66.69 84 ALA A C 1
ATOM 644 O O . ALA A 1 84 ? 13.965 -1.444 4.922 1.00 66.69 84 ALA A O 1
ATOM 645 N N . TRP A 1 85 ? 12.292 -2.222 6.224 1.00 73.44 85 TRP A N 1
ATOM 646 C CA . TRP A 1 85 ? 11.224 -1.515 5.534 1.00 73.44 85 TRP A CA 1
ATOM 647 C C . TRP A 1 85 ? 11.413 0.001 5.676 1.00 73.44 85 TRP A C 1
ATOM 649 O O . TRP A 1 85 ? 11.662 0.513 6.765 1.00 73.44 85 TRP A O 1
ATOM 659 N N . SER A 1 86 ? 11.287 0.718 4.560 1.00 78.00 86 SER A N 1
ATOM 660 C CA . SER A 1 86 ? 11.421 2.171 4.506 1.00 78.00 86 SER A CA 1
ATOM 661 C C . SER A 1 86 ? 10.085 2.886 4.613 1.00 78.00 86 SER A C 1
ATOM 663 O O . SER A 1 86 ? 9.936 3.741 5.473 1.00 78.00 86 SER A O 1
ATOM 665 N N . HIS A 1 87 ? 9.209 2.649 3.636 1.00 85.19 87 HIS A N 1
ATOM 666 C CA . HIS A 1 87 ? 7.921 3.314 3.459 1.00 85.19 87 HIS A CA 1
ATOM 667 C C . HIS A 1 87 ? 7.087 2.543 2.425 1.00 85.19 87 HIS A C 1
ATOM 669 O O . HIS A 1 87 ? 7.615 1.740 1.645 1.00 85.19 87 HIS A O 1
ATOM 675 N N . ALA A 1 88 ? 5.783 2.806 2.387 1.00 89.81 88 ALA A N 1
ATOM 676 C CA . ALA A 1 88 ? 4.891 2.330 1.332 1.00 89.81 88 ALA A CA 1
ATOM 677 C C . ALA A 1 88 ? 4.769 3.365 0.200 1.00 89.81 88 ALA A C 1
ATOM 679 O O . ALA A 1 88 ? 4.701 4.567 0.451 1.00 89.81 88 ALA A O 1
ATOM 680 N N . ALA A 1 89 ? 4.714 2.936 -1.057 1.00 91.06 89 ALA A N 1
ATOM 681 C CA . ALA A 1 89 ? 4.474 3.832 -2.185 1.00 91.06 89 ALA A CA 1
ATOM 682 C C . ALA A 1 89 ? 3.260 3.361 -2.982 1.00 91.06 89 ALA A C 1
ATOM 684 O O . ALA A 1 89 ? 3.269 2.263 -3.530 1.00 91.06 89 ALA A O 1
ATOM 685 N N . LEU A 1 90 ? 2.235 4.204 -3.067 1.00 93.50 90 LEU A N 1
ATOM 686 C CA . LEU A 1 90 ? 1.148 4.038 -4.014 1.00 93.50 90 LEU A CA 1
ATOM 687 C C . LEU A 1 90 ? 1.578 4.601 -5.360 1.00 93.50 90 LEU A C 1
ATOM 689 O O . LEU A 1 90 ? 1.843 5.796 -5.475 1.00 93.50 90 LEU A O 1
ATOM 693 N N . ILE A 1 91 ? 1.619 3.756 -6.378 1.00 92.00 91 ILE A N 1
ATOM 694 C CA . ILE A 1 91 ? 1.849 4.152 -7.763 1.00 92.00 91 ILE A CA 1
ATOM 695 C C . ILE A 1 91 ? 0.488 4.198 -8.446 1.00 92.00 91 ILE A C 1
ATOM 697 O O . ILE A 1 91 ? -0.172 3.171 -8.537 1.00 92.00 91 ILE A O 1
ATOM 701 N N . THR A 1 92 ? 0.034 5.376 -8.878 1.00 93.12 92 THR A N 1
ATOM 702 C CA . THR A 1 92 ? -1.345 5.569 -9.365 1.00 93.12 92 THR A CA 1
ATOM 703 C C . THR A 1 92 ? -1.437 6.521 -10.561 1.00 93.12 92 THR A C 1
ATOM 705 O O . THR A 1 92 ? -0.720 7.525 -10.594 1.00 93.12 92 THR A O 1
ATOM 708 N N . PRO A 1 93 ? -2.329 6.272 -11.541 1.00 92.81 93 PRO A N 1
ATOM 709 C CA . PRO A 1 93 ? -2.576 7.222 -12.628 1.00 92.81 93 PRO A CA 1
ATOM 710 C C . PRO A 1 93 ? -3.305 8.497 -12.165 1.00 92.81 93 PRO A C 1
ATOM 712 O O . PRO A 1 93 ? -3.290 9.494 -12.880 1.00 92.81 93 PRO A O 1
ATOM 715 N N . ALA A 1 94 ? -3.933 8.500 -10.980 1.00 93.38 94 ALA A N 1
ATOM 716 C CA . ALA A 1 94 ? -4.720 9.633 -10.492 1.00 93.38 94 ALA A CA 1
ATOM 717 C C . ALA A 1 94 ? -4.377 9.985 -9.036 1.00 93.38 94 ALA A C 1
ATOM 719 O O . ALA A 1 94 ? -5.131 9.720 -8.098 1.00 93.38 94 ALA A O 1
ATOM 720 N N . VAL A 1 95 ? -3.229 10.648 -8.865 1.00 94.44 95 VAL A N 1
ATOM 721 C CA . VAL A 1 95 ? -2.672 11.057 -7.560 1.00 94.44 95 VAL A CA 1
ATOM 722 C C . VAL A 1 95 ? -3.675 11.848 -6.717 1.00 94.44 95 VAL A C 1
ATOM 724 O O . VAL A 1 95 ? -3.841 11.552 -5.539 1.00 94.44 95 VAL A O 1
ATOM 727 N N . LYS A 1 96 ? -4.386 12.817 -7.310 1.00 94.69 96 LYS A N 1
ATOM 728 C CA . LYS A 1 96 ? -5.367 13.648 -6.587 1.00 94.69 96 LYS A CA 1
ATOM 729 C C . LYS A 1 96 ? -6.539 12.826 -6.042 1.00 94.69 96 LYS A C 1
ATOM 731 O O . LYS A 1 96 ? -6.937 13.019 -4.898 1.00 94.69 96 LYS A O 1
ATOM 736 N N . THR A 1 97 ? -7.057 11.893 -6.841 1.00 95.19 97 THR A N 1
ATOM 737 C CA . THR A 1 97 ? -8.158 11.004 -6.445 1.00 95.19 97 THR A CA 1
ATOM 738 C C . THR A 1 97 ? -7.726 10.073 -5.317 1.00 95.19 97 THR A C 1
ATOM 740 O O . THR A 1 97 ? -8.442 9.939 -4.330 1.00 95.19 97 THR A O 1
ATOM 743 N N . ALA A 1 98 ? -6.530 9.488 -5.417 1.00 95.56 98 ALA A N 1
ATOM 744 C CA . ALA A 1 98 ? -5.974 8.678 -4.339 1.00 95.56 98 ALA A CA 1
ATOM 745 C C . ALA A 1 98 ? -5.731 9.502 -3.061 1.00 95.56 98 ALA A C 1
ATOM 747 O O . ALA A 1 98 ? -6.066 9.045 -1.971 1.00 95.56 98 ALA A O 1
ATOM 748 N N . ARG A 1 99 ? -5.199 10.727 -3.181 1.00 95.44 99 ARG A N 1
ATOM 749 C CA . ARG A 1 99 ? -4.976 11.636 -2.045 1.00 95.44 99 ARG A CA 1
ATOM 750 C C . ARG A 1 99 ? -6.273 11.930 -1.285 1.00 95.44 99 ARG A C 1
ATOM 752 O O . ARG A 1 99 ? -6.258 11.841 -0.065 1.00 95.44 99 ARG A O 1
ATOM 759 N N . SER A 1 100 ? -7.372 12.242 -1.978 1.00 95.88 100 SER A N 1
ATOM 760 C CA . SER A 1 100 ? -8.680 12.451 -1.326 1.00 95.88 100 SER A CA 1
ATOM 761 C C . SER A 1 100 ? -9.170 11.172 -0.643 1.00 95.88 100 SER A C 1
ATOM 763 O O . SER A 1 100 ? -9.426 11.203 0.555 1.00 95.88 100 SER A O 1
ATOM 765 N N . PHE A 1 101 ? -9.169 10.029 -1.340 1.00 97.00 101 PHE A N 1
ATOM 766 C CA . PHE A 1 101 ? -9.622 8.757 -0.763 1.00 97.00 101 PHE A CA 1
ATOM 767 C C . PHE A 1 101 ? -8.856 8.370 0.514 1.00 97.00 101 PHE A C 1
ATOM 769 O O . PHE A 1 101 ? -9.466 8.125 1.552 1.00 97.00 101 PHE A O 1
ATOM 776 N N . TYR A 1 102 ? -7.521 8.320 0.463 1.00 95.31 102 TYR A N 1
ATOM 777 C CA . TYR A 1 102 ? -6.710 7.901 1.614 1.00 95.31 102 TYR A CA 1
ATOM 778 C C . TYR A 1 102 ? -6.618 8.978 2.700 1.00 95.31 102 TYR A C 1
ATOM 780 O O . TYR A 1 102 ? -6.522 8.643 3.879 1.00 95.31 102 TYR A O 1
ATOM 788 N N . GLY A 1 103 ? -6.677 10.255 2.312 1.00 94.19 103 GLY A N 1
ATOM 789 C CA . GLY A 1 103 ? -6.748 11.377 3.242 1.00 94.19 103 GLY A CA 1
ATOM 790 C C . GLY A 1 103 ? -8.006 11.332 4.090 1.00 94.19 103 GLY A C 1
ATOM 791 O O . GLY A 1 103 ? -7.910 11.365 5.309 1.00 94.19 103 GLY A O 1
ATOM 792 N N . GLU A 1 104 ? -9.169 11.172 3.462 1.00 95.50 104 GLU A N 1
ATOM 793 C CA . GLU A 1 104 ? -10.449 11.082 4.169 1.00 95.50 104 GLU A CA 1
ATOM 794 C C . GLU A 1 104 ? -10.575 9.782 4.973 1.00 95.50 104 GLU A C 1
ATOM 796 O O . GLU A 1 104 ? -11.070 9.798 6.098 1.00 95.50 104 GLU A O 1
ATOM 801 N N . LEU A 1 105 ? -10.088 8.655 4.440 1.00 95.56 105 LEU A N 1
ATOM 802 C CA . LEU A 1 105 ? -10.206 7.359 5.111 1.00 95.56 105 LEU A CA 1
ATOM 803 C C . LEU A 1 105 ? -9.367 7.264 6.393 1.00 95.56 105 LEU A C 1
ATOM 805 O O . LEU A 1 105 ? -9.825 6.693 7.385 1.00 95.56 105 LEU A O 1
ATOM 809 N N . PHE A 1 106 ? -8.138 7.784 6.363 1.00 91.69 106 PHE A N 1
ATOM 810 C CA . PHE A 1 106 ? -7.167 7.625 7.451 1.00 91.69 106 PHE A CA 1
ATOM 811 C C . PHE A 1 106 ? -6.822 8.922 8.176 1.00 91.69 106 PHE A C 1
ATOM 813 O O . PHE A 1 106 ? -5.973 8.905 9.067 1.00 91.69 106 PHE A O 1
ATOM 820 N N . ASN A 1 107 ? -7.460 10.034 7.804 1.00 90.50 107 ASN A N 1
ATOM 821 C CA . ASN A 1 107 ? -7.093 11.371 8.259 1.00 90.50 107 ASN A CA 1
ATOM 822 C C . ASN A 1 107 ? -5.599 11.664 8.024 1.00 90.50 107 ASN A C 1
ATOM 824 O O . ASN A 1 107 ? -4.896 12.179 8.893 1.00 90.50 107 ASN A O 1
ATOM 828 N N . TRP A 1 108 ? -5.086 11.245 6.863 1.00 90.19 108 TRP A N 1
ATOM 829 C CA . TRP A 1 108 ? -3.691 11.467 6.501 1.00 90.19 108 TRP A CA 1
ATOM 830 C C . TRP A 1 108 ? -3.470 12.891 6.012 1.00 90.19 108 TRP A C 1
ATOM 832 O O . TRP A 1 108 ? -4.196 13.406 5.162 1.00 90.19 108 TRP A O 1
ATOM 842 N N . GLU A 1 109 ? -2.396 13.488 6.508 1.00 89.50 109 GLU A N 1
ATOM 843 C CA . GLU A 1 109 ? -1.876 14.753 6.020 1.00 89.50 109 GLU A CA 1
ATOM 844 C C . GLU A 1 109 ? -0.793 14.510 4.972 1.00 89.50 109 GLU A C 1
ATOM 846 O O . GLU A 1 109 ? -0.031 13.540 5.037 1.00 89.50 109 GLU A O 1
ATOM 851 N N . PHE A 1 110 ? -0.722 15.415 3.999 1.00 91.69 110 PHE A N 1
ATOM 852 C CA . PHE A 1 110 ? 0.158 15.265 2.851 1.00 91.69 110 PHE A CA 1
ATOM 853 C C . PHE A 1 110 ? 0.957 16.537 2.592 1.00 91.69 110 PHE A C 1
ATOM 855 O O . PHE A 1 110 ? 0.382 17.622 2.459 1.00 91.69 110 PHE A O 1
ATOM 862 N N . SER A 1 111 ? 2.261 16.375 2.392 1.00 92.19 111 SER A N 1
ATOM 863 C CA . SER A 1 111 ? 3.137 17.407 1.840 1.00 92.19 111 SER A CA 1
ATOM 864 C C . SER A 1 111 ? 3.508 17.065 0.402 1.00 92.19 111 SER A C 1
ATOM 866 O O . SER A 1 111 ? 3.935 15.946 0.123 1.00 92.19 111 SER A O 1
ATOM 868 N N . HIS A 1 112 ? 3.388 18.031 -0.505 1.00 91.56 112 HIS A N 1
ATOM 869 C CA . HIS A 1 112 ? 3.822 17.853 -1.885 1.00 91.56 112 HIS A CA 1
ATOM 870 C C . HIS A 1 112 ? 5.328 18.102 -1.999 1.00 91.56 112 HIS A C 1
ATOM 872 O O . HIS A 1 112 ? 5.813 19.165 -1.611 1.00 91.56 112 HIS A O 1
ATOM 878 N N . HIS A 1 113 ? 6.069 17.141 -2.545 1.00 84.31 113 HIS A N 1
ATOM 879 C CA . HIS A 1 113 ? 7.511 17.258 -2.723 1.00 84.31 113 HIS A CA 1
ATOM 880 C C . HIS A 1 113 ? 7.977 16.457 -3.943 1.00 84.31 113 HIS A C 1
ATOM 882 O O . HIS A 1 113 ? 7.531 15.335 -4.172 1.00 84.31 113 HIS A O 1
ATOM 888 N N . ALA A 1 114 ? 8.867 17.049 -4.748 1.00 83.69 114 ALA A N 1
ATOM 889 C CA . ALA A 1 114 ? 9.475 16.415 -5.923 1.00 83.69 114 ALA A CA 1
ATOM 890 C C . ALA A 1 114 ? 8.467 15.728 -6.883 1.00 83.69 114 ALA A C 1
ATOM 892 O O . ALA A 1 114 ? 8.760 14.690 -7.480 1.00 83.69 114 ALA A O 1
ATOM 893 N N . GLY A 1 115 ? 7.273 16.315 -7.042 1.00 85.31 115 GLY A N 1
ATOM 894 C CA . GLY A 1 115 ? 6.236 15.842 -7.965 1.00 85.31 115 GLY A CA 1
ATOM 895 C C . GLY A 1 115 ? 5.385 14.675 -7.452 1.00 85.31 115 GLY A C 1
ATOM 896 O O . GLY A 1 115 ? 4.721 14.016 -8.254 1.00 85.31 115 GLY A O 1
ATOM 897 N N . TYR A 1 116 ? 5.402 14.392 -6.149 1.00 89.31 116 TYR A N 1
ATOM 898 C CA . TYR A 1 116 ? 4.562 13.377 -5.518 1.00 89.31 116 TYR A CA 1
ATOM 899 C C . TYR A 1 116 ? 4.102 13.809 -4.116 1.00 89.31 116 TYR A C 1
ATOM 901 O O . TYR A 1 116 ? 4.592 14.788 -3.556 1.00 89.31 116 TYR A O 1
ATOM 909 N N . GLU A 1 117 ? 3.132 13.084 -3.559 1.00 94.06 117 GLU A N 1
ATOM 910 C CA . GLU A 1 117 ? 2.590 13.351 -2.224 1.00 94.06 117 GLU A CA 1
ATOM 911 C C . GLU A 1 117 ? 3.314 12.498 -1.182 1.00 94.06 117 GLU A C 1
ATOM 913 O O . GLU A 1 117 ? 3.452 11.286 -1.356 1.00 94.06 117 GLU A O 1
ATOM 918 N N . GLU A 1 118 ? 3.754 13.116 -0.094 1.00 92.69 118 GLU A N 1
ATOM 919 C CA . GLU A 1 118 ? 4.386 12.461 1.051 1.00 92.69 118 GLU A CA 1
ATOM 920 C C . GLU A 1 118 ? 3.462 12.479 2.261 1.00 92.69 118 GLU A C 1
ATOM 922 O O . GLU A 1 118 ? 2.875 13.511 2.569 1.00 92.69 118 GLU A O 1
ATOM 927 N N . ILE A 1 119 ? 3.386 11.353 2.967 1.00 89.44 119 ILE A N 1
ATOM 928 C CA . ILE A 1 119 ? 2.629 11.196 4.209 1.00 89.44 119 ILE A CA 1
ATOM 929 C C . ILE A 1 119 ? 3.625 11.001 5.350 1.00 89.44 119 ILE A C 1
ATOM 931 O O . ILE A 1 119 ? 4.437 10.065 5.333 1.00 89.44 119 ILE A O 1
ATOM 935 N N . LYS A 1 120 ? 3.544 11.870 6.357 1.00 79.81 120 LYS A N 1
ATOM 936 C CA . LYS A 1 120 ? 4.321 11.779 7.598 1.00 79.81 120 LYS A CA 1
ATOM 937 C C . LYS A 1 120 ? 3.347 11.698 8.763 1.00 79.81 120 LYS A C 1
ATOM 939 O O . LYS A 1 120 ? 2.488 12.558 8.899 1.00 79.81 120 LYS A O 1
ATOM 944 N N . HIS A 1 121 ? 3.489 10.683 9.607 1.00 68.44 121 HIS A N 1
ATOM 945 C CA . HIS A 1 121 ? 2.651 10.514 10.792 1.00 68.44 121 HIS A CA 1
ATOM 946 C C . HIS A 1 121 ? 3.540 10.331 12.029 1.00 68.44 121 HIS A C 1
ATOM 948 O O . HIS A 1 121 ? 3.850 9.211 12.432 1.00 68.44 121 HIS A O 1
ATOM 954 N N . GLY A 1 122 ? 4.003 11.456 12.589 1.00 56.62 122 GLY A N 1
ATOM 955 C CA . GLY A 1 122 ? 4.802 11.488 13.822 1.00 56.62 122 GLY A CA 1
ATOM 956 C C . GLY A 1 122 ? 6.245 10.977 13.693 1.00 56.62 122 GLY A C 1
ATOM 957 O O . GLY A 1 122 ? 6.764 10.397 14.642 1.00 56.62 122 GLY A O 1
ATOM 958 N N . GLY A 1 123 ? 6.899 11.153 12.537 1.00 65.44 123 GLY A N 1
ATOM 959 C CA . GLY A 1 123 ? 8.258 10.650 12.313 1.00 65.44 123 GLY A CA 1
ATOM 960 C C . GLY A 1 123 ? 8.718 10.716 10.846 1.00 65.44 123 GLY A C 1
ATOM 961 O O . GLY A 1 123 ? 8.278 11.604 10.110 1.00 65.44 123 GLY A O 1
ATOM 962 N N . PRO A 1 124 ? 9.621 9.814 10.407 1.00 68.44 124 PRO A N 1
ATOM 963 C CA . PRO A 1 124 ? 10.074 9.749 9.017 1.00 68.44 124 PRO A CA 1
ATOM 964 C C . PRO A 1 124 ? 8.932 9.385 8.050 1.00 68.44 124 PRO A C 1
ATOM 966 O O . PRO A 1 124 ? 7.834 9.020 8.464 1.00 68.44 124 PRO A O 1
ATOM 969 N N . LEU A 1 125 ? 9.195 9.504 6.743 1.00 75.25 125 LEU A N 1
ATOM 970 C CA . LEU A 1 125 ? 8.230 9.213 5.675 1.00 75.25 125 LEU A CA 1
ATOM 971 C C . LEU A 1 125 ? 7.577 7.834 5.868 1.00 75.25 125 LEU A C 1
ATOM 973 O O . LEU A 1 125 ? 8.267 6.819 5.828 1.00 75.25 125 LEU A O 1
ATOM 977 N N . THR A 1 126 ? 6.252 7.805 6.020 1.00 80.81 126 THR A N 1
ATOM 978 C CA . THR A 1 126 ? 5.483 6.568 6.239 1.00 80.81 126 THR A CA 1
ATOM 979 C C . THR A 1 126 ? 4.959 6.008 4.920 1.00 80.81 126 THR A C 1
ATOM 981 O O . THR A 1 126 ? 5.040 4.805 4.655 1.00 80.81 126 THR A O 1
ATOM 984 N N . ALA A 1 127 ? 4.449 6.890 4.059 1.00 89.62 127 ALA A N 1
ATOM 985 C CA . ALA A 1 127 ? 3.917 6.516 2.761 1.00 89.62 127 ALA A CA 1
ATOM 986 C C . ALA A 1 127 ? 4.060 7.645 1.731 1.00 89.62 127 ALA A C 1
ATOM 988 O O . ALA A 1 127 ? 4.292 8.800 2.078 1.00 89.62 127 ALA A O 1
ATOM 989 N N . SER A 1 128 ? 3.923 7.313 0.449 1.00 92.56 128 SER A N 1
ATOM 990 C CA . SER A 1 128 ? 3.868 8.298 -0.635 1.00 92.56 128 SER A CA 1
ATOM 991 C C . SER A 1 128 ? 2.840 7.914 -1.694 1.00 92.56 128 SER A C 1
ATOM 993 O O . SER A 1 128 ? 2.618 6.727 -1.921 1.00 92.56 128 SER A O 1
ATOM 995 N N . ILE A 1 129 ? 2.249 8.905 -2.364 1.00 94.19 129 ILE A N 1
ATOM 996 C CA . ILE A 1 129 ? 1.406 8.715 -3.552 1.00 94.19 129 ILE A CA 1
ATOM 997 C C . ILE A 1 129 ? 2.129 9.325 -4.746 1.00 94.19 129 ILE A C 1
ATOM 999 O O . ILE A 1 129 ? 2.380 10.528 -4.787 1.00 94.19 129 ILE A O 1
ATOM 1003 N N . ARG A 1 130 ? 2.474 8.486 -5.720 1.00 92.12 130 ARG A N 1
ATOM 1004 C CA . ARG A 1 130 ? 3.332 8.820 -6.857 1.00 92.12 130 ARG A CA 1
ATOM 1005 C C . ARG A 1 130 ? 2.591 8.597 -8.176 1.00 92.12 130 ARG A C 1
ATOM 1007 O O . ARG A 1 130 ? 1.799 7.657 -8.278 1.00 92.12 130 ARG A O 1
ATOM 1014 N N . PRO A 1 131 ? 2.866 9.420 -9.201 1.00 89.94 131 PRO A N 1
ATOM 1015 C CA . PRO A 1 131 ? 2.271 9.232 -10.514 1.00 89.94 131 PRO A CA 1
ATOM 1016 C C . PRO A 1 131 ? 2.755 7.925 -11.150 1.00 89.94 131 PRO A C 1
ATOM 1018 O O . PRO A 1 131 ? 3.954 7.641 -11.185 1.00 89.94 131 PRO A O 1
ATOM 1021 N N . ASN A 1 132 ? 1.817 7.157 -11.692 1.00 83.81 132 ASN A N 1
ATOM 1022 C CA . ASN A 1 132 ? 2.093 6.022 -12.556 1.00 83.81 132 ASN A CA 1
ATOM 1023 C C . ASN A 1 132 ? 2.279 6.521 -13.992 1.00 83.81 132 ASN A C 1
ATOM 1025 O O . ASN A 1 132 ? 1.393 7.175 -14.535 1.00 83.81 132 ASN A O 1
ATOM 1029 N N . ARG A 1 133 ? 3.434 6.235 -14.599 1.00 72.81 133 ARG A N 1
ATOM 1030 C CA . ARG A 1 133 ? 3.740 6.643 -15.982 1.00 72.81 133 ARG A CA 1
ATOM 1031 C C . ARG A 1 133 ? 3.605 5.505 -16.993 1.00 72.81 133 ARG A C 1
ATOM 1033 O O . ARG A 1 133 ? 3.796 5.745 -18.179 1.00 72.81 133 ARG A O 1
ATOM 1040 N N . THR A 1 134 ? 3.322 4.285 -16.538 1.00 68.19 134 THR A N 1
ATOM 1041 C CA . THR A 1 134 ? 3.404 3.076 -17.374 1.00 68.19 134 THR A CA 1
ATOM 1042 C C . THR A 1 134 ? 2.203 2.141 -17.241 1.00 68.19 134 THR A C 1
ATOM 1044 O O . THR A 1 134 ? 2.064 1.236 -18.055 1.00 68.19 134 THR A O 1
ATOM 1047 N N . ASN A 1 135 ? 1.338 2.324 -16.240 1.00 67.94 135 ASN A N 1
ATOM 1048 C CA . ASN A 1 135 ? 0.177 1.467 -15.994 1.00 67.94 135 ASN A CA 1
ATOM 1049 C C . ASN A 1 135 ? -1.050 2.304 -15.559 1.00 67.94 135 ASN A C 1
ATOM 1051 O O . ASN A 1 135 ? -0.924 3.379 -14.971 1.00 67.94 135 ASN A O 1
ATOM 1055 N N . TYR A 1 136 ? -2.242 1.803 -15.884 1.00 70.62 136 TYR A N 1
ATOM 1056 C CA . TYR A 1 136 ? -3.543 2.416 -15.606 1.00 70.62 136 TYR A CA 1
ATOM 1057 C C . TYR A 1 136 ? -4.171 1.955 -14.279 1.00 70.62 136 TYR A C 1
ATOM 1059 O O . TYR A 1 136 ? -5.242 2.437 -13.920 1.00 70.62 136 TYR A O 1
ATOM 1067 N N . ALA A 1 137 ? -3.528 1.046 -13.540 1.00 84.75 137 ALA A N 1
ATOM 1068 C CA . ALA A 1 137 ? -3.960 0.631 -12.207 1.00 84.75 137 ALA A CA 1
ATOM 1069 C C . ALA A 1 137 ? -3.130 1.288 -11.091 1.00 84.75 137 ALA A C 1
ATOM 1071 O O . ALA A 1 137 ? -1.942 1.590 -11.252 1.00 84.75 137 ALA A O 1
ATOM 1072 N N . SER A 1 138 ? -3.779 1.490 -9.945 1.00 91.38 138 SER A N 1
ATOM 1073 C CA . SER A 1 138 ? -3.141 1.827 -8.676 1.00 91.38 138 SER A CA 1
ATOM 1074 C C . SER A 1 138 ? -2.530 0.582 -8.032 1.00 91.38 138 SER A C 1
ATOM 1076 O O . SER A 1 138 ? -3.210 -0.432 -7.890 1.00 91.38 138 SER A O 1
ATOM 1078 N N . GLU A 1 139 ? -1.293 0.676 -7.548 1.00 89.75 139 GLU A N 1
ATOM 1079 C CA . GLU A 1 139 ? -0.651 -0.393 -6.777 1.00 89.75 139 GLU A CA 1
ATOM 1080 C C . GLU A 1 139 ? 0.173 0.154 -5.608 1.00 89.75 139 GLU A C 1
ATOM 1082 O O . GLU A 1 139 ? 0.998 1.052 -5.775 1.00 89.75 139 GLU A O 1
ATOM 1087 N N . TRP A 1 140 ? -0.042 -0.408 -4.415 1.00 92.38 140 TRP A N 1
ATOM 1088 C CA . TRP A 1 140 ? 0.820 -0.189 -3.254 1.00 92.38 140 TRP A CA 1
ATOM 1089 C C . TRP A 1 140 ? 2.020 -1.130 -3.293 1.00 92.38 140 TRP A C 1
ATOM 1091 O O . TRP A 1 140 ? 1.844 -2.349 -3.270 1.00 92.38 140 TRP A O 1
ATOM 1101 N N . ILE A 1 141 ? 3.223 -0.558 -3.268 1.00 89.38 141 ILE A N 1
ATOM 1102 C CA . ILE A 1 141 ? 4.495 -1.283 -3.260 1.00 89.38 141 ILE A CA 1
ATOM 1103 C C . ILE A 1 141 ? 5.279 -0.940 -1.991 1.00 89.38 141 ILE A C 1
ATOM 1105 O O . ILE A 1 141 ? 5.488 0.232 -1.662 1.00 89.38 141 ILE A O 1
ATOM 1109 N N . LEU A 1 142 ? 5.741 -1.969 -1.275 1.00 89.50 142 LEU A N 1
ATOM 1110 C CA . LEU A 1 142 ? 6.644 -1.799 -0.136 1.00 89.50 142 LEU A CA 1
ATOM 1111 C C . LEU A 1 142 ? 8.049 -1.453 -0.622 1.00 89.50 142 LEU A C 1
ATOM 1113 O O . LEU A 1 142 ? 8.560 -2.075 -1.553 1.00 89.50 142 LEU A O 1
ATOM 1117 N N . THR A 1 143 ? 8.673 -0.469 0.023 1.00 86.69 143 THR A N 1
ATOM 1118 C CA . THR A 1 143 ? 10.037 -0.038 -0.292 1.00 86.69 143 THR A CA 1
ATOM 1119 C C . THR A 1 143 ? 11.002 -0.437 0.818 1.00 86.69 143 THR A C 1
ATOM 1121 O O . THR A 1 143 ? 10.743 -0.142 1.982 1.00 86.69 143 THR A O 1
ATOM 1124 N N . PHE A 1 144 ? 12.138 -1.032 0.461 1.00 85.56 144 PHE A N 1
ATOM 1125 C CA . PHE A 1 144 ? 13.218 -1.429 1.369 1.00 85.56 144 PHE A CA 1
ATOM 1126 C C . PHE A 1 144 ? 14.496 -0.626 1.094 1.00 85.56 144 PHE A C 1
ATOM 1128 O O . PHE A 1 144 ? 14.783 -0.277 -0.056 1.00 85.56 144 PHE A O 1
ATOM 1135 N N . LYS A 1 145 ? 15.264 -0.320 2.146 1.00 82.25 145 LYS A N 1
ATOM 1136 C CA . LYS A 1 145 ? 16.548 0.397 2.037 1.00 82.25 145 LYS A CA 1
ATOM 1137 C C . LYS A 1 145 ? 17.713 -0.577 1.898 1.00 82.25 145 LYS A C 1
ATOM 1139 O O . LYS A 1 145 ? 17.862 -1.477 2.720 1.00 82.25 145 LYS A O 1
ATOM 1144 N N . LEU A 1 146 ? 18.579 -0.334 0.919 1.00 76.94 146 LEU A N 1
ATOM 1145 C CA . LEU A 1 146 ? 19.864 -1.014 0.750 1.00 76.94 146 LEU A CA 1
ATOM 1146 C C . LEU A 1 146 ? 21.022 -0.014 0.876 1.00 76.94 146 LEU A C 1
ATOM 1148 O O . LEU A 1 146 ? 20.854 1.176 0.610 1.00 76.94 146 LEU A O 1
ATOM 1152 N N . SER A 1 147 ? 22.205 -0.513 1.237 1.00 71.12 147 SER A N 1
ATOM 1153 C CA . SER A 1 147 ? 23.449 0.265 1.373 1.00 71.12 147 SER A CA 1
ATOM 1154 C C . SER A 1 147 ? 24.103 0.655 0.037 1.00 71.12 147 SER A C 1
ATOM 1156 O O . SER A 1 147 ? 25.196 1.211 0.023 1.00 71.12 147 SER A O 1
ATOM 1158 N N . GLY A 1 148 ? 23.465 0.356 -1.098 1.00 71.81 148 GLY A N 1
ATOM 1159 C CA . GLY A 1 148 ? 23.984 0.678 -2.425 1.00 71.81 148 GLY A CA 1
ATOM 1160 C C . GLY A 1 148 ? 23.272 -0.092 -3.533 1.00 71.81 148 GLY A C 1
ATOM 1161 O O . GLY A 1 148 ? 23.023 -1.289 -3.398 1.00 71.81 148 GLY A O 1
ATOM 1162 N N . LEU A 1 149 ? 22.995 0.551 -4.675 1.00 68.75 149 LEU A N 1
ATOM 1163 C CA . LEU A 1 149 ? 22.423 -0.148 -5.842 1.00 68.75 149 LEU A CA 1
ATOM 1164 C C . LEU A 1 149 ? 23.401 -1.141 -6.493 1.00 68.75 149 LEU A C 1
ATOM 1166 O O . LEU A 1 149 ? 22.960 -2.027 -7.219 1.00 68.75 149 LEU A O 1
ATOM 1170 N N . ALA A 1 150 ? 24.704 -1.062 -6.199 1.00 70.62 150 ALA A N 1
ATOM 1171 C CA . ALA A 1 150 ? 25.670 -2.082 -6.616 1.00 70.62 150 ALA A CA 1
ATOM 1172 C C . ALA A 1 150 ? 25.282 -3.486 -6.110 1.00 70.62 150 ALA A C 1
ATOM 1174 O O . ALA A 1 150 ? 25.454 -4.467 -6.832 1.00 70.62 150 ALA A O 1
ATOM 1175 N N . VAL A 1 151 ? 24.666 -3.564 -4.921 1.00 66.12 151 VAL A N 1
ATOM 1176 C CA . VAL A 1 151 ? 24.099 -4.801 -4.361 1.00 66.12 151 VAL A CA 1
ATOM 1177 C C . VAL A 1 151 ? 22.932 -5.311 -5.209 1.00 66.12 151 VAL A C 1
ATOM 1179 O O . VAL A 1 151 ? 22.771 -6.510 -5.391 1.00 66.12 151 VAL A O 1
ATOM 1182 N N . VAL A 1 152 ? 22.128 -4.420 -5.792 1.00 67.88 152 VAL A N 1
ATOM 1183 C CA . VAL A 1 152 ? 21.036 -4.831 -6.687 1.00 67.88 152 VAL A CA 1
ATOM 1184 C C . VAL A 1 152 ? 21.597 -5.437 -7.969 1.00 67.88 152 VAL A C 1
ATOM 1186 O O . VAL A 1 152 ? 21.100 -6.458 -8.433 1.00 67.88 152 VAL A O 1
ATOM 1189 N N . THR A 1 153 ? 22.666 -4.860 -8.518 1.00 66.56 153 THR A N 1
ATOM 1190 C CA . THR A 1 153 ? 23.331 -5.405 -9.707 1.00 66.56 153 THR A CA 1
ATOM 1191 C C . THR A 1 153 ? 23.941 -6.782 -9.440 1.00 66.56 153 THR A C 1
ATOM 1193 O O . THR A 1 153 ? 23.883 -7.633 -10.324 1.00 66.56 153 THR A O 1
ATOM 1196 N N . SER A 1 154 ? 24.494 -7.038 -8.249 1.00 66.38 154 SER A N 1
ATOM 1197 C CA . SER A 1 154 ? 25.015 -8.366 -7.886 1.00 66.38 154 SER A CA 1
ATOM 1198 C C . SER A 1 154 ? 23.905 -9.386 -7.608 1.00 66.38 154 SER A C 1
ATOM 1200 O O . SER A 1 154 ? 23.999 -10.507 -8.102 1.00 66.38 154 SER A O 1
ATOM 1202 N N . ILE A 1 155 ? 22.833 -8.987 -6.908 1.00 66.38 155 ILE A N 1
ATOM 1203 C CA . ILE A 1 155 ? 21.616 -9.798 -6.711 1.00 66.38 155 ILE A CA 1
ATOM 1204 C C . ILE A 1 155 ? 21.045 -10.215 -8.054 1.00 66.38 155 ILE A C 1
ATOM 1206 O O . ILE A 1 155 ? 20.716 -11.381 -8.250 1.00 66.38 155 ILE A O 1
ATOM 1210 N N . LEU A 1 156 ? 20.937 -9.250 -8.972 1.00 68.31 156 LEU A N 1
ATOM 1211 C CA . LEU A 1 156 ? 20.513 -9.552 -10.313 1.00 68.31 156 LEU A CA 1
ATOM 1212 C C . LEU A 1 156 ? 21.540 -10.485 -10.928 1.00 68.31 156 LEU A C 1
ATOM 1214 O O . LEU A 1 156 ? 21.116 -11.554 -11.247 1.00 68.31 156 LEU A O 1
ATOM 1218 N N . ARG A 1 157 ? 22.845 -10.217 -11.020 1.00 68.38 157 ARG A N 1
ATOM 1219 C CA . ARG A 1 157 ? 23.809 -11.030 -11.803 1.00 68.38 157 ARG A CA 1
ATOM 1220 C C . ARG A 1 157 ? 24.031 -12.509 -11.424 1.00 68.38 157 ARG A C 1
ATOM 1222 O O . ARG A 1 157 ? 24.517 -13.232 -12.290 1.00 68.38 157 ARG A O 1
ATOM 1229 N N . ASN A 1 158 ? 23.717 -12.967 -10.217 1.00 59.81 158 ASN A N 1
ATOM 1230 C CA . ASN A 1 158 ? 24.031 -14.346 -9.792 1.00 59.81 158 ASN A CA 1
ATOM 1231 C C . ASN A 1 158 ? 23.223 -15.408 -10.578 1.00 59.81 158 ASN A C 1
ATOM 1233 O O . ASN A 1 158 ? 22.179 -15.049 -11.080 1.00 59.81 158 ASN A O 1
ATOM 1237 N N . GLU A 1 159 ? 23.632 -16.667 -10.759 1.00 52.09 159 GLU A N 1
ATOM 1238 C CA . GLU A 1 159 ? 22.894 -17.627 -11.632 1.00 52.09 159 GLU A CA 1
ATOM 1239 C C . GLU A 1 159 ? 21.811 -18.463 -10.913 1.00 52.09 159 GLU A C 1
ATOM 1241 O O . GLU A 1 159 ? 20.932 -19.014 -11.568 1.00 52.09 159 GLU A O 1
ATOM 1246 N N . ASP A 1 160 ? 21.746 -18.421 -9.577 1.00 55.75 160 ASP A N 1
ATOM 1247 C CA . ASP A 1 160 ? 20.728 -19.113 -8.754 1.00 55.75 160 ASP A CA 1
ATOM 1248 C C . ASP A 1 160 ? 19.433 -18.284 -8.506 1.00 55.75 160 ASP A C 1
ATOM 1250 O O . ASP A 1 160 ? 18.757 -18.431 -7.488 1.00 55.75 160 ASP A O 1
ATOM 1254 N N . ARG A 1 161 ? 19.091 -17.326 -9.385 1.00 60.59 161 ARG A N 1
ATOM 1255 C CA . ARG A 1 161 ? 18.275 -16.130 -9.038 1.00 60.59 161 ARG A CA 1
ATOM 1256 C C . ARG A 1 161 ? 16.872 -16.415 -8.493 1.00 60.59 161 ARG A C 1
ATOM 1258 O O . ARG A 1 161 ? 15.896 -16.538 -9.233 1.00 60.59 161 ARG A O 1
ATOM 1265 N N . HIS A 1 162 ? 16.742 -16.302 -7.178 1.00 71.38 162 HIS A N 1
ATOM 1266 C CA . HIS A 1 162 ? 15.460 -16.170 -6.488 1.00 71.38 162 HIS A CA 1
ATOM 1267 C C . HIS A 1 162 ? 14.709 -14.861 -6.822 1.00 71.38 162 HIS A C 1
ATOM 1269 O O . HIS A 1 162 ? 13.496 -14.806 -6.659 1.00 71.38 162 HIS A O 1
ATOM 1275 N N . LEU A 1 163 ? 15.383 -13.812 -7.315 1.00 76.69 163 LEU A N 1
ATOM 1276 C CA . LEU A 1 163 ? 14.766 -12.510 -7.612 1.00 76.69 163 LEU A CA 1
ATOM 1277 C C . LEU A 1 163 ? 14.814 -12.167 -9.108 1.00 76.69 163 LEU A C 1
ATOM 1279 O O . LEU A 1 163 ? 15.818 -12.399 -9.781 1.00 76.69 163 LEU A O 1
ATOM 1283 N N . ARG A 1 164 ? 13.741 -11.562 -9.625 1.00 78.88 164 ARG A N 1
ATOM 1284 C CA . ARG A 1 164 ? 13.604 -11.132 -11.031 1.00 78.88 164 ARG A CA 1
ATOM 1285 C C . ARG A 1 164 ? 13.401 -9.614 -11.130 1.00 78.88 164 ARG A C 1
ATOM 1287 O O . ARG A 1 164 ? 12.924 -9.018 -10.165 1.00 78.88 164 ARG A O 1
ATOM 1294 N N . PRO A 1 165 ? 13.731 -8.962 -12.261 1.00 74.81 165 PRO A N 1
ATOM 1295 C CA . PRO A 1 165 ? 13.316 -7.582 -12.503 1.00 74.81 165 PRO A CA 1
ATOM 1296 C C . PRO A 1 165 ? 11.790 -7.455 -12.443 1.00 74.81 165 PRO A C 1
ATOM 1298 O O . PRO A 1 165 ? 11.078 -8.257 -13.048 1.00 74.81 165 PRO A O 1
ATOM 1301 N N . GLY A 1 166 ? 11.299 -6.455 -11.715 1.00 69.31 166 GLY A N 1
ATOM 1302 C CA . GLY A 1 166 ? 9.874 -6.158 -11.636 1.00 69.31 166 GLY A CA 1
ATOM 1303 C C . GLY A 1 166 ? 9.343 -5.454 -12.885 1.00 69.31 166 GLY A C 1
ATOM 1304 O O . GLY A 1 166 ? 10.093 -4.885 -13.675 1.00 69.31 166 GLY A O 1
ATOM 1305 N N . VAL A 1 167 ? 8.019 -5.463 -13.036 1.00 66.00 167 VAL A N 1
ATOM 1306 C CA . VAL A 1 167 ? 7.304 -4.898 -14.199 1.00 66.00 167 VAL A CA 1
ATOM 1307 C C . VAL A 1 167 ? 6.951 -3.409 -14.058 1.00 66.00 167 VAL A C 1
ATOM 1309 O O . VAL A 1 167 ? 6.420 -2.805 -14.987 1.00 66.00 167 VAL A O 1
ATOM 1312 N N . ILE A 1 168 ? 7.243 -2.801 -12.904 1.00 65.69 168 ILE A N 1
ATOM 1313 C CA . ILE A 1 168 ? 6.934 -1.396 -12.600 1.00 65.69 168 ILE A CA 1
ATOM 1314 C C . ILE A 1 168 ? 8.233 -0.608 -12.455 1.00 65.69 168 ILE A C 1
ATOM 1316 O O . ILE A 1 168 ? 9.164 -1.047 -11.787 1.00 65.69 168 ILE A O 1
ATOM 1320 N N . THR A 1 169 ? 8.268 0.600 -13.017 1.00 66.31 169 THR A N 1
ATOM 1321 C CA . THR A 1 169 ? 9.398 1.527 -12.874 1.00 66.31 169 THR A CA 1
ATOM 1322 C C . THR A 1 169 ? 8.990 2.711 -12.003 1.00 66.31 169 THR A C 1
ATOM 1324 O O . THR A 1 169 ? 8.006 3.387 -12.295 1.00 66.31 169 THR A O 1
ATOM 1327 N N . ILE A 1 170 ? 9.754 2.998 -10.941 1.00 72.06 170 ILE A N 1
ATOM 1328 C CA . ILE A 1 170 ? 9.413 4.045 -9.960 1.00 72.06 170 ILE A CA 1
ATOM 1329 C C . ILE A 1 170 ? 10.541 5.070 -9.836 1.00 72.06 170 ILE A C 1
ATOM 1331 O O . ILE A 1 170 ? 11.281 5.084 -8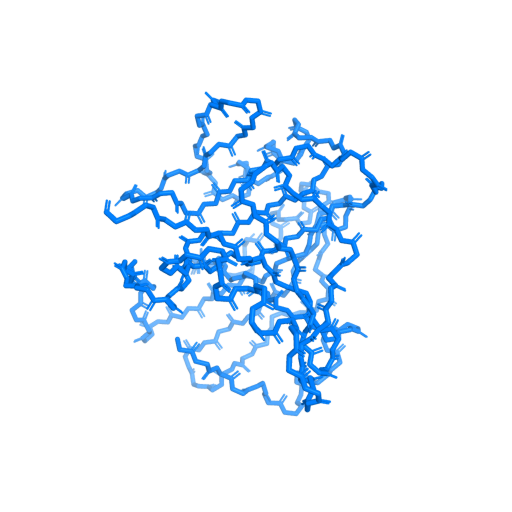.856 1.00 72.06 170 ILE A O 1
ATOM 1335 N N . GLY A 1 171 ? 10.637 5.980 -10.802 1.00 67.81 171 GLY A N 1
ATOM 1336 C CA . GLY A 1 171 ? 11.571 7.109 -10.752 1.00 67.81 171 GLY A CA 1
ATOM 1337 C C . GLY A 1 171 ? 13.062 6.724 -10.648 1.00 67.81 171 GLY A C 1
ATOM 1338 O O . GLY A 1 171 ? 13.420 5.550 -10.527 1.00 67.81 171 GLY A O 1
ATOM 1339 N N . PRO A 1 172 ? 13.960 7.716 -10.719 1.00 66.06 172 PRO A N 1
ATOM 1340 C CA . PRO A 1 172 ? 15.397 7.486 -10.606 1.00 66.06 172 PRO A CA 1
ATOM 1341 C C . PRO A 1 172 ? 15.791 7.012 -9.196 1.00 66.06 172 PRO A C 1
ATOM 1343 O O . PRO A 1 172 ? 15.143 7.353 -8.207 1.00 66.06 172 PRO A O 1
ATOM 1346 N N . GLY A 1 173 ? 16.870 6.226 -9.103 1.00 71.56 173 GLY A N 1
ATOM 1347 C CA . GLY A 1 173 ? 17.450 5.792 -7.823 1.00 71.56 173 GLY A CA 1
ATOM 1348 C C . GLY A 1 173 ? 16.728 4.631 -7.128 1.00 71.56 173 GLY A C 1
ATOM 1349 O O . GLY A 1 173 ? 16.977 4.373 -5.949 1.00 71.56 173 GLY A O 1
ATOM 1350 N N . SER A 1 174 ? 15.845 3.918 -7.831 1.00 78.69 174 SER A N 1
ATOM 1351 C CA . SER A 1 174 ? 15.180 2.732 -7.292 1.00 78.69 174 SER A CA 1
ATOM 1352 C C . SER A 1 174 ? 15.044 1.616 -8.314 1.00 78.69 174 SER A C 1
ATOM 1354 O O . SER A 1 174 ? 15.034 1.870 -9.517 1.00 78.69 174 SER A O 1
ATOM 1356 N N . VAL A 1 175 ? 14.904 0.391 -7.818 1.00 81.81 175 VAL A N 1
ATOM 1357 C CA . VAL A 1 175 ? 14.658 -0.804 -8.628 1.00 81.81 175 VAL A CA 1
ATOM 1358 C C . VAL A 1 175 ? 13.451 -1.531 -8.051 1.00 81.81 175 VAL A C 1
ATOM 1360 O O . VAL A 1 175 ? 13.296 -1.600 -6.834 1.00 81.81 175 VAL A O 1
ATOM 1363 N N . VAL A 1 176 ? 12.580 -2.053 -8.911 1.00 85.31 176 VAL A N 1
ATOM 1364 C CA . VAL A 1 176 ? 11.527 -2.986 -8.497 1.00 85.31 176 VAL A CA 1
ATOM 1365 C C . VAL A 1 176 ? 12.009 -4.395 -8.802 1.00 85.31 176 VAL A C 1
ATOM 1367 O O . VAL A 1 176 ? 12.531 -4.657 -9.886 1.00 85.31 176 VAL A O 1
ATOM 1370 N N . LEU A 1 177 ? 11.865 -5.279 -7.826 1.00 85.94 177 LEU A N 1
ATOM 1371 C CA . LEU A 1 177 ? 12.223 -6.687 -7.903 1.00 85.94 177 LEU A CA 1
ATOM 1372 C C . LEU A 1 177 ? 10.977 -7.531 -7.651 1.00 85.94 177 LEU A C 1
ATOM 1374 O O . LEU A 1 177 ? 10.036 -7.077 -7.002 1.00 85.94 177 LEU A O 1
ATOM 1378 N N . THR A 1 178 ? 10.998 -8.759 -8.143 1.00 85.94 178 THR A N 1
ATOM 1379 C CA . THR A 1 178 ? 9.957 -9.763 -7.938 1.00 85.94 178 THR A CA 1
ATOM 1380 C C . THR A 1 178 ? 10.565 -10.973 -7.240 1.00 85.94 178 THR A C 1
ATOM 1382 O O . THR A 1 178 ? 11.619 -11.449 -7.665 1.00 85.94 178 THR A O 1
ATOM 1385 N N . ASP A 1 179 ? 9.927 -11.445 -6.170 1.00 85.81 179 ASP A N 1
ATOM 1386 C CA . ASP A 1 179 ? 10.348 -12.636 -5.425 1.00 85.81 179 ASP A CA 1
ATOM 1387 C C . ASP A 1 179 ? 10.026 -13.953 -6.168 1.00 85.81 179 ASP A C 1
ATOM 1389 O O . ASP A 1 179 ? 9.339 -13.919 -7.198 1.00 85.81 179 ASP A O 1
ATOM 1393 N N . PRO A 1 180 ? 10.512 -15.127 -5.709 1.00 83.88 180 PRO A N 1
ATOM 1394 C CA . PRO A 1 180 ? 10.288 -16.381 -6.430 1.00 83.88 180 PRO A CA 1
ATOM 1395 C C . PRO A 1 180 ? 8.810 -16.772 -6.531 1.00 83.88 180 PRO A C 1
ATOM 1397 O O . PRO A 1 180 ? 8.449 -17.562 -7.402 1.00 83.88 180 PRO A O 1
ATOM 1400 N N . GLN A 1 181 ? 7.961 -16.239 -5.648 1.00 83.75 181 GLN A N 1
ATOM 1401 C CA . GLN A 1 181 ? 6.520 -16.480 -5.627 1.00 83.75 181 GLN A CA 1
ATOM 1402 C C . GLN A 1 181 ? 5.741 -15.465 -6.481 1.00 83.75 181 GLN A C 1
ATOM 1404 O O . GLN A 1 181 ? 4.520 -15.586 -6.612 1.00 83.75 181 GLN A O 1
ATOM 1409 N N . GLY A 1 182 ? 6.427 -14.494 -7.091 1.00 80.88 182 GLY A N 1
ATOM 1410 C CA . GLY A 1 182 ? 5.854 -13.529 -8.023 1.00 80.88 182 GLY A CA 1
ATOM 1411 C C . GLY A 1 182 ? 5.453 -12.188 -7.404 1.00 80.88 182 GLY A C 1
ATOM 1412 O O . GLY A 1 182 ? 4.934 -11.337 -8.12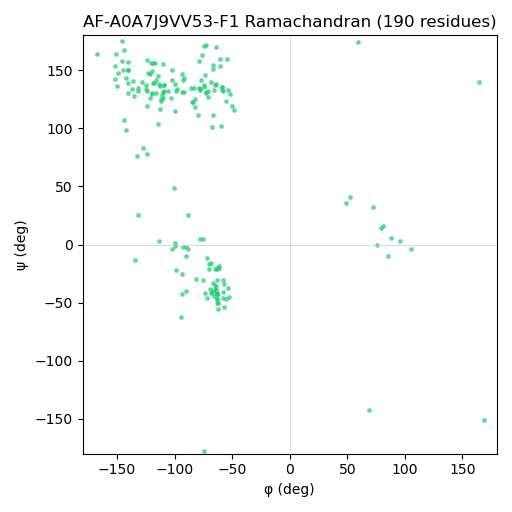9 1.00 80.88 182 GLY A O 1
ATOM 1413 N N . ALA A 1 183 ? 5.696 -11.947 -6.112 1.00 85.19 183 ALA A N 1
ATOM 1414 C CA . ALA A 1 183 ? 5.341 -10.672 -5.495 1.00 85.19 183 ALA A CA 1
ATOM 1415 C C . ALA A 1 183 ? 6.407 -9.600 -5.742 1.00 85.19 183 ALA A C 1
ATOM 1417 O O . ALA A 1 183 ? 7.605 -9.828 -5.569 1.00 85.19 183 ALA A O 1
ATOM 1418 N N . SER A 1 184 ? 5.961 -8.399 -6.115 1.00 87.38 184 SER A N 1
ATOM 1419 C CA . SER A 1 184 ? 6.852 -7.270 -6.385 1.00 87.38 184 SER A CA 1
ATOM 1420 C C . SER A 1 184 ? 7.100 -6.404 -5.148 1.00 87.38 184 SER A C 1
ATOM 1422 O O . SER A 1 184 ? 6.199 -6.160 -4.344 1.00 87.38 184 SER A O 1
ATOM 1424 N N . PHE A 1 185 ? 8.323 -5.892 -5.019 1.00 88.25 185 PHE A N 1
ATOM 1425 C CA . PHE A 1 185 ? 8.725 -4.915 -4.009 1.00 88.25 185 PHE A CA 1
ATOM 1426 C C . PHE A 1 185 ? 9.777 -3.955 -4.571 1.00 88.25 185 PHE A C 1
ATOM 1428 O O . PHE A 1 185 ? 10.462 -4.248 -5.551 1.00 88.25 185 PHE A O 1
ATOM 1435 N N . ARG A 1 186 ? 9.912 -2.779 -3.959 1.00 87.50 186 ARG A N 1
ATOM 1436 C CA . ARG A 1 186 ? 10.860 -1.744 -4.379 1.00 87.50 186 ARG A CA 1
ATOM 1437 C C . ARG A 1 186 ? 12.076 -1.732 -3.463 1.00 87.50 186 ARG A C 1
ATOM 1439 O O . ARG A 1 186 ? 11.948 -1.826 -2.246 1.00 87.50 186 ARG A O 1
ATOM 1446 N N . VAL A 1 187 ? 13.251 -1.512 -4.034 1.00 86.12 187 VAL A N 1
ATOM 1447 C CA . VAL A 1 187 ? 14.482 -1.218 -3.301 1.00 86.12 187 VAL A CA 1
ATOM 1448 C C . VAL A 1 187 ? 14.995 0.167 -3.673 1.00 86.12 187 VAL A C 1
ATOM 1450 O O . VAL A 1 187 ? 14.957 0.572 -4.837 1.00 86.12 187 VAL A O 1
ATOM 1453 N N . ILE A 1 188 ? 15.461 0.907 -2.671 1.00 82.12 188 ILE A N 1
ATOM 1454 C CA . ILE A 1 188 ? 16.127 2.203 -2.832 1.00 82.12 188 ILE A CA 1
ATOM 1455 C C . ILE A 1 188 ? 17.505 2.150 -2.183 1.00 82.12 188 ILE A C 1
ATOM 1457 O O . ILE A 1 188 ? 17.695 1.482 -1.165 1.00 82.12 188 ILE A O 1
ATOM 1461 N N . SER A 1 189 ? 18.454 2.887 -2.753 1.00 75.88 189 SER A N 1
ATOM 1462 C CA . SER A 1 189 ? 19.713 3.159 -2.067 1.00 75.88 189 SER A CA 1
ATOM 1463 C C . SER A 1 189 ? 19.545 4.373 -1.173 1.00 75.88 189 SER A C 1
ATOM 1465 O O . SER A 1 189 ? 19.012 5.396 -1.599 1.00 75.88 189 SER A O 1
ATOM 1467 N N . VAL A 1 190 ? 20.036 4.267 0.051 1.00 67.38 190 VAL A N 1
ATOM 1468 C CA . VAL A 1 190 ? 20.345 5.428 0.888 1.00 67.38 190 VAL A CA 1
ATOM 1469 C C . VAL A 1 190 ? 21.851 5.668 0.803 1.00 67.38 190 VAL A C 1
ATOM 1471 O O . VAL A 1 190 ? 22.609 4.703 0.725 1.00 67.38 190 VAL A O 1
ATOM 1474 N N . GLY A 1 191 ? 22.267 6.933 0.690 1.00 58.06 191 GLY A N 1
ATOM 1475 C CA . GLY A 1 191 ? 23.689 7.296 0.685 1.00 58.06 191 GLY A CA 1
ATOM 1476 C C . GLY A 1 191 ? 24.368 6.876 1.990 1.00 58.06 191 GLY A C 1
ATOM 1477 O O . GLY A 1 191 ? 23.681 6.727 3.004 1.00 58.06 191 GLY A O 1
ATOM 1478 N N . GLN A 1 192 ? 25.684 6.645 1.930 1.00 41.81 192 GLN A N 1
ATOM 1479 C CA . GLN A 1 192 ? 26.522 6.507 3.126 1.00 41.81 192 GLN A CA 1
ATOM 1480 C C . GLN A 1 192 ? 26.539 7.803 3.934 1.00 41.81 192 GLN A C 1
ATOM 1482 O O . GLN A 1 192 ? 26.513 8.882 3.298 1.00 41.81 192 GLN A O 1
#

Mean predicted aligned error: 7.57 Å